Protein AF-A0A5C3NS24-F1 (afdb_monomer_lite)

Secondary structure (DSSP, 8-state):
-HHHHHHHTTPPP------SSPPPSSS-TTHHHHH-TTTSTTS---TT-TT-SS---HHHHHHHHHT-TT-HHHHSSSHHHHHHHHHHHHHHHHHHHHHHTSTTHHHHHHHHHHS-HHHHHHHHHHHHHSPPPP-SHHHHHHHHHHHHHHHHHTTSTTSHHHHHHHHHHHHHHHHHH-PPP----

Organism: NCBI:txid1314778

pLDDT: mean 82.79, std 8.21, range [52.25, 95.38]

Structure (mmCIF, N/CA/C/O backbone):
data_AF-A0A5C3NS24-F1
#
_entry.id   AF-A0A5C3NS24-F1
#
loop_
_atom_site.group_PDB
_atom_site.id
_atom_site.type_symbol
_atom_site.label_atom_id
_atom_site.label_alt_id
_atom_site.label_comp_id
_atom_site.label_asym_id
_atom_site.label_entity_id
_atom_site.label_seq_id
_atom_site.pdbx_PDB_ins_code
_atom_site.Cartn_x
_atom_site.Cartn_y
_atom_site.Cartn_z
_atom_site.occupancy
_atom_site.B_iso_or_equiv
_atom_site.auth_seq_id
_atom_site.auth_comp_id
_atom_site.auth_asym_id
_atom_site.auth_atom_id
_atom_site.pdbx_PDB_model_num
ATOM 1 N N . ALA A 1 1 ? 8.216 29.524 3.851 1.00 61.81 1 ALA A N 1
ATOM 2 C CA . ALA A 1 1 ? 8.658 30.931 3.962 1.00 61.81 1 ALA A CA 1
ATOM 3 C C . ALA A 1 1 ? 9.373 31.408 2.691 1.00 61.81 1 ALA A C 1
AT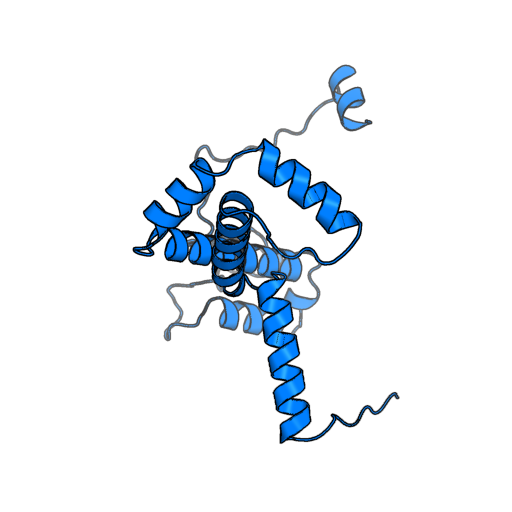OM 5 O O . ALA A 1 1 ? 8.761 32.151 1.939 1.00 61.81 1 ALA A O 1
ATOM 6 N N . ARG A 1 2 ? 10.575 30.905 2.361 1.00 68.31 2 ARG A N 1
ATOM 7 C CA . ARG A 1 2 ? 11.377 31.358 1.196 1.00 68.31 2 ARG A CA 1
ATOM 8 C C . ARG A 1 2 ? 10.699 31.295 -0.180 1.00 68.31 2 ARG A C 1
ATOM 10 O O . ARG A 1 2 ? 10.860 32.211 -0.974 1.00 68.31 2 ARG A O 1
ATOM 17 N N . ALA A 1 3 ? 9.922 30.247 -0.464 1.00 67.31 3 ALA A N 1
ATOM 18 C CA . ALA A 1 3 ? 9.207 30.143 -1.742 1.00 67.31 3 ALA A CA 1
ATOM 19 C C . ALA A 1 3 ? 8.202 31.296 -1.937 1.00 67.31 3 ALA A C 1
ATOM 21 O O . ALA A 1 3 ? 8.075 31.832 -3.030 1.00 67.31 3 ALA A O 1
ATOM 22 N N . VAL A 1 4 ? 7.534 31.720 -0.860 1.00 75.50 4 VAL A N 1
ATOM 23 C CA . VAL A 1 4 ? 6.532 32.796 -0.890 1.00 75.50 4 VAL A CA 1
ATOM 24 C C . VAL A 1 4 ? 7.190 34.166 -1.080 1.00 75.50 4 VAL A C 1
ATOM 26 O O . VAL A 1 4 ? 6.669 34.985 -1.828 1.00 75.50 4 VAL A O 1
ATOM 29 N N . GLU A 1 5 ? 8.347 34.414 -0.459 1.00 79.06 5 GLU A N 1
ATOM 30 C CA . GLU A 1 5 ? 9.136 35.637 -0.696 1.00 79.06 5 GLU A CA 1
ATOM 31 C C . GLU A 1 5 ? 9.630 35.734 -2.143 1.00 79.06 5 GLU A C 1
ATOM 33 O O . GLU A 1 5 ? 9.501 36.789 -2.756 1.00 79.06 5 GLU A O 1
ATOM 38 N N . HIS A 1 6 ? 10.105 34.625 -2.718 1.00 79.56 6 HIS A N 1
ATOM 39 C CA . HIS A 1 6 ? 10.565 34.565 -4.108 1.00 79.56 6 HIS A CA 1
ATOM 40 C C . HIS A 1 6 ? 9.448 34.879 -5.118 1.00 79.56 6 HIS A C 1
ATOM 42 O O . HIS A 1 6 ? 9.674 35.572 -6.108 1.00 79.56 6 HIS A O 1
ATOM 48 N N . PHE A 1 7 ? 8.218 34.420 -4.861 1.00 76.44 7 PHE A N 1
ATOM 49 C CA . PHE A 1 7 ? 7.066 34.792 -5.689 1.00 76.44 7 PHE A CA 1
ATOM 50 C C . PHE A 1 7 ? 6.653 36.259 -5.502 1.00 76.44 7 PHE A C 1
ATOM 52 O O . PHE A 1 7 ? 6.260 36.906 -6.471 1.00 76.44 7 PHE A O 1
ATOM 59 N N . LYS A 1 8 ? 6.785 36.813 -4.289 1.00 81.56 8 LYS A N 1
ATOM 60 C CA . LYS A 1 8 ? 6.514 38.236 -4.021 1.00 81.56 8 LYS A CA 1
ATOM 61 C C . LYS A 1 8 ? 7.530 39.173 -4.678 1.00 81.56 8 LYS A C 1
ATOM 63 O O . LYS A 1 8 ? 7.157 40.271 -5.071 1.00 81.56 8 LYS A O 1
ATOM 68 N N . SER A 1 9 ? 8.780 38.745 -4.846 1.00 86.00 9 SER A N 1
ATOM 69 C CA . SER A 1 9 ? 9.836 39.520 -5.511 1.00 86.00 9 SER A CA 1
ATOM 70 C C . SER A 1 9 ? 9.858 39.367 -7.042 1.00 86.00 9 SER A C 1
ATOM 72 O O . SER A 1 9 ? 10.895 39.617 -7.650 1.00 86.00 9 SER A O 1
ATOM 74 N N . GLN A 1 10 ? 8.763 38.906 -7.669 1.00 76.31 10 GLN A N 1
ATOM 75 C CA . GLN A 1 10 ? 8.689 38.584 -9.108 1.00 76.31 10 GLN A CA 1
ATOM 76 C C . GLN A 1 10 ? 9.785 37.609 -9.587 1.00 76.31 10 GLN A C 1
ATOM 78 O O . GLN A 1 10 ? 10.265 37.680 -10.720 1.00 76.31 10 GLN A O 1
ATOM 83 N N . GLY A 1 11 ? 10.196 36.678 -8.723 1.00 76.12 11 GLY A N 1
ATOM 84 C CA . GLY A 1 11 ? 11.163 35.646 -9.072 1.00 76.12 11 GLY A CA 1
ATOM 85 C C . GLY A 1 11 ? 10.645 34.746 -10.196 1.00 76.12 11 GLY A C 1
ATOM 86 O O . GLY A 1 11 ? 9.468 34.383 -10.242 1.00 76.12 11 GLY A O 1
ATOM 87 N N . LYS A 1 12 ? 11.532 34.370 -11.121 1.00 81.25 12 LYS A N 1
ATOM 88 C CA . LYS A 1 12 ? 11.186 33.511 -12.262 1.00 81.25 12 LYS A CA 1
ATOM 89 C C . LYS A 1 12 ? 10.809 32.114 -11.773 1.00 81.25 12 LYS A C 1
ATOM 91 O O . LYS A 1 12 ? 11.576 31.487 -11.049 1.00 81.25 12 LYS A O 1
ATOM 96 N N . ALA A 1 13 ? 9.660 31.607 -12.201 1.00 79.38 13 ALA A N 1
ATOM 97 C CA . ALA A 1 13 ? 9.247 30.237 -11.926 1.00 79.38 13 ALA A CA 1
ATOM 98 C C . ALA A 1 13 ? 9.450 29.367 -13.167 1.00 79.38 13 ALA A C 1
ATOM 100 O O . ALA A 1 13 ? 9.132 29.782 -14.283 1.00 79.38 13 ALA A O 1
ATOM 101 N N . LEU A 1 14 ? 9.960 28.152 -12.974 1.00 79.38 14 LEU A N 1
ATOM 102 C CA . LEU A 1 14 ? 9.981 27.151 -14.032 1.00 79.38 14 LEU A CA 1
ATOM 103 C C . LEU A 1 14 ? 8.593 26.512 -14.118 1.00 79.38 14 LEU A C 1
ATOM 105 O O . LEU A 1 14 ? 8.191 25.762 -13.228 1.00 79.38 14 LEU A O 1
ATOM 109 N N . GLY A 1 15 ? 7.860 26.819 -15.185 1.00 69.62 15 GLY A N 1
ATOM 110 C CA . GLY A 1 15 ? 6.629 26.113 -15.512 1.00 69.62 15 GLY A CA 1
ATOM 1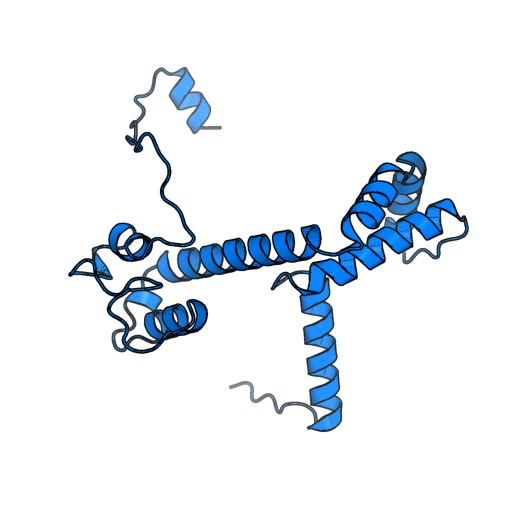11 C C . GLY A 1 15 ? 6.963 24.724 -16.043 1.00 69.62 15 GLY A C 1
ATOM 112 O O . GLY A 1 15 ? 7.485 24.595 -17.147 1.00 69.62 15 GLY A O 1
ATOM 113 N N . ILE A 1 16 ? 6.671 23.684 -15.267 1.00 72.81 16 ILE A N 1
ATOM 114 C CA . ILE A 1 16 ? 6.724 22.309 -15.764 1.00 72.81 16 ILE A CA 1
ATOM 115 C C . ILE A 1 16 ? 5.412 22.064 -16.509 1.00 72.81 16 ILE A C 1
ATOM 117 O O . ILE A 1 16 ? 4.351 21.986 -15.889 1.00 72.81 16 ILE A O 1
ATOM 121 N N . GLY A 1 17 ? 5.474 21.999 -17.840 1.00 67.31 17 GLY A N 1
ATOM 122 C CA . GLY A 1 17 ? 4.311 21.704 -18.673 1.00 67.31 17 GLY A CA 1
ATOM 123 C C . GLY A 1 17 ? 3.760 20.316 -18.352 1.00 67.31 17 GLY A C 1
ATOM 124 O O . GLY A 1 17 ? 4.481 19.326 -18.444 1.00 67.31 17 GLY A O 1
ATOM 125 N N . GLN A 1 18 ? 2.489 20.247 -17.967 1.00 75.12 18 GLN A N 1
ATOM 126 C CA . GLN A 1 18 ? 1.768 18.993 -17.763 1.00 75.12 18 GLN A CA 1
ATOM 127 C C . GLN A 1 18 ? 0.795 18.779 -18.923 1.00 75.12 18 GLN A C 1
ATOM 129 O O . GLN A 1 18 ? 0.241 19.738 -19.467 1.00 75.12 18 GLN A O 1
ATOM 134 N N . ALA A 1 19 ? 0.585 17.522 -19.314 1.00 79.06 19 ALA A N 1
ATOM 135 C CA . ALA A 1 19 ? -0.467 17.190 -20.265 1.00 79.06 19 ALA A CA 1
ATOM 136 C C . ALA A 1 19 ? -1.839 17.587 -19.691 1.00 79.06 19 ALA A C 1
ATOM 138 O O . ALA A 1 19 ? -2.054 17.556 -18.480 1.00 79.06 19 ALA A O 1
ATOM 139 N N . LYS A 1 20 ? -2.790 17.940 -20.566 1.00 84.69 20 LYS A N 1
ATOM 140 C CA . LYS A 1 20 ? -4.146 18.358 -20.159 1.00 84.69 20 LYS A CA 1
ATOM 141 C C . LYS A 1 20 ? -4.893 17.268 -19.377 1.00 84.69 20 LYS A C 1
ATOM 143 O O . LYS A 1 20 ? -5.798 17.583 -18.609 1.00 84.69 20 LYS A O 1
ATOM 148 N N . GLN A 1 21 ? -4.539 16.003 -19.597 1.00 85.06 21 GLN A N 1
ATOM 149 C CA . GLN A 1 21 ? -5.126 14.850 -18.926 1.00 85.06 21 GLN A CA 1
ATOM 150 C C . GLN A 1 21 ? -4.062 14.153 -18.069 1.00 85.06 21 GLN A C 1
ATOM 152 O O . GLN A 1 21 ? -2.969 13.890 -18.576 1.00 85.06 21 GLN A O 1
ATOM 157 N N . PRO A 1 22 ? -4.353 13.862 -16.789 1.00 82.38 22 PRO A N 1
ATOM 158 C CA . PRO A 1 22 ? -3.455 13.087 -15.948 1.00 82.38 22 PRO A CA 1
ATOM 159 C C . PRO A 1 22 ? -3.433 11.620 -16.390 1.00 82.38 22 PRO A C 1
ATOM 161 O O . PRO A 1 22 ? -4.458 11.050 -16.762 1.00 82.38 22 PRO A O 1
ATOM 164 N N . GLU A 1 23 ? -2.260 11.001 -16.304 1.00 84.31 23 GLU A N 1
ATOM 165 C CA . GLU A 1 23 ? -2.081 9.576 -16.578 1.00 84.31 23 GLU A CA 1
ATOM 166 C C . GLU A 1 23 ? -2.624 8.712 -15.432 1.00 84.31 23 GLU A C 1
ATOM 168 O O . GLU A 1 23 ? -2.479 9.042 -14.251 1.00 84.31 23 GLU A O 1
ATOM 173 N N . SER A 1 24 ? -3.231 7.573 -15.774 1.00 85.75 24 SER A N 1
ATOM 174 C CA . SER A 1 24 ? -3.730 6.626 -14.771 1.00 85.75 24 SER A CA 1
ATOM 175 C C . SER A 1 24 ? -2.580 5.878 -14.101 1.00 85.75 24 SER A C 1
ATOM 177 O O . SER A 1 24 ? -1.680 5.367 -14.764 1.00 85.75 24 SER A O 1
ATOM 179 N N . ILE A 1 25 ? -2.654 5.728 -12.779 1.00 86.38 25 ILE A N 1
ATOM 180 C CA . ILE A 1 25 ? -1.712 4.900 -12.012 1.00 86.38 25 ILE A CA 1
ATOM 181 C C . ILE A 1 25 ? -2.090 3.402 -12.028 1.00 86.38 25 ILE A C 1
ATOM 183 O O . ILE A 1 25 ? -1.276 2.536 -11.712 1.00 86.38 25 ILE A O 1
ATOM 187 N N . TYR A 1 26 ? -3.325 3.056 -12.408 1.00 82.12 26 TYR A N 1
ATOM 188 C CA . TYR A 1 26 ? -3.852 1.694 -12.246 1.00 82.12 26 TYR A CA 1
ATOM 189 C C . TYR A 1 26 ? -3.540 0.761 -13.419 1.00 82.12 26 TYR A C 1
ATOM 191 O O . TYR A 1 26 ? -3.130 -0.383 -13.192 1.00 82.12 26 TYR A O 1
ATOM 199 N N . ASP A 1 27 ? -3.699 1.261 -14.643 1.00 82.56 27 ASP A N 1
ATOM 200 C CA . ASP A 1 27 ? -3.680 0.489 -15.893 1.00 82.56 27 ASP A CA 1
ATOM 201 C C . ASP A 1 27 ? -2.686 1.074 -16.907 1.00 82.56 27 ASP A C 1
ATOM 203 O O . ASP A 1 27 ? -2.951 1.115 -18.105 1.00 82.56 27 ASP A O 1
ATOM 207 N N . ASN A 1 28 ? -1.529 1.543 -16.432 1.00 87.62 28 ASN A N 1
ATOM 208 C CA . ASN A 1 28 ? -0.505 2.135 -17.290 1.00 87.62 28 ASN A CA 1
ATOM 209 C C . ASN A 1 28 ? 0.816 1.342 -17.235 1.00 87.62 28 ASN A C 1
ATOM 211 O O . ASN A 1 28 ? 1.635 1.555 -16.333 1.00 87.62 28 ASN A O 1
ATOM 215 N N . PRO A 1 29 ? 1.074 0.453 -18.217 1.00 88.25 29 PRO A N 1
ATOM 216 C CA . PRO A 1 29 ? 2.324 -0.303 -18.291 1.00 88.25 29 PRO A CA 1
ATOM 217 C C . PRO A 1 29 ? 3.573 0.553 -18.525 1.00 88.25 29 PRO A C 1
ATOM 219 O O . PRO A 1 29 ? 4.689 0.111 -18.240 1.00 88.25 29 PRO A O 1
ATOM 222 N N . GLN A 1 30 ? 3.389 1.765 -19.051 1.00 89.56 30 GLN A N 1
ATOM 223 C CA . GLN A 1 30 ? 4.454 2.712 -19.367 1.00 89.56 30 GLN A CA 1
ATOM 224 C C . GLN A 1 30 ? 4.803 3.635 -18.200 1.00 89.56 30 GLN A C 1
ATOM 226 O O . GLN A 1 30 ? 5.851 4.271 -18.242 1.00 89.56 30 GLN A O 1
ATOM 231 N N . LEU A 1 31 ? 4.014 3.637 -17.121 1.00 90.56 31 LEU A N 1
ATOM 232 C CA . LEU A 1 31 ? 4.222 4.516 -15.971 1.00 90.56 31 LEU A CA 1
ATOM 233 C C . LEU A 1 31 ? 5.648 4.420 -15.403 1.00 90.56 31 LEU A C 1
ATOM 235 O O . LEU A 1 31 ? 6.348 5.418 -15.287 1.00 90.56 31 LEU A O 1
ATOM 239 N N . TYR A 1 32 ? 6.120 3.209 -15.094 1.00 91.88 32 TYR A N 1
ATOM 240 C CA . TYR A 1 32 ? 7.462 3.013 -14.525 1.00 91.88 32 TYR A CA 1
ATOM 241 C C . TYR A 1 32 ? 8.588 3.268 -15.534 1.00 91.88 32 TYR A C 1
ATOM 243 O O . TYR A 1 32 ? 9.541 3.960 -15.174 1.00 91.88 32 TYR A O 1
ATOM 251 N N . PRO A 1 33 ? 8.505 2.757 -16.779 1.00 92.62 33 PRO A N 1
ATOM 252 C CA . PRO A 1 33 ? 9.473 3.099 -17.812 1.00 92.62 33 PRO A CA 1
ATOM 253 C C . PRO A 1 33 ? 9.601 4.601 -18.085 1.00 92.62 33 PRO A C 1
ATOM 255 O O . PRO A 1 33 ? 10.712 5.075 -18.293 1.00 92.62 33 PRO A O 1
ATOM 258 N N . GLN A 1 34 ? 8.498 5.354 -18.038 1.00 90.06 34 GLN A N 1
ATOM 259 C CA . GLN A 1 34 ? 8.508 6.808 -18.221 1.00 90.06 34 GLN A CA 1
ATOM 260 C C . GLN A 1 34 ? 9.068 7.553 -17.003 1.00 90.06 34 GLN A C 1
ATOM 262 O O . GLN A 1 34 ? 9.785 8.534 -17.174 1.00 90.06 34 GLN A O 1
ATOM 267 N N . MET A 1 35 ? 8.774 7.090 -15.783 1.00 90.81 35 MET A N 1
ATOM 268 C CA . MET A 1 35 ? 9.300 7.694 -14.552 1.00 90.81 35 MET A CA 1
ATOM 269 C C . MET A 1 35 ? 10.798 7.435 -14.351 1.00 90.81 35 MET A C 1
ATOM 271 O O . MET A 1 35 ? 11.495 8.293 -13.819 1.00 90.81 35 MET A O 1
ATOM 275 N N . PHE A 1 36 ? 11.292 6.269 -14.781 1.00 93.31 36 PHE A N 1
ATOM 276 C CA . PHE A 1 36 ? 12.685 5.852 -14.606 1.00 93.31 36 PHE A CA 1
ATOM 277 C C . PHE A 1 36 ? 13.314 5.337 -15.915 1.00 93.31 36 PHE A C 1
ATOM 279 O O . PHE A 1 36 ? 13.692 4.161 -15.986 1.00 93.31 36 PHE A O 1
ATOM 286 N N . PRO A 1 37 ? 13.481 6.174 -16.959 1.00 92.75 37 PRO A N 1
ATOM 287 C CA . PRO A 1 37 ? 13.987 5.716 -18.257 1.00 92.75 37 PRO A CA 1
ATOM 288 C C . PRO A 1 37 ? 15.351 5.013 -18.177 1.00 92.75 37 PRO A C 1
ATOM 290 O O . PRO A 1 37 ? 15.608 4.059 -18.907 1.00 92.75 37 PRO A O 1
ATOM 293 N N . TRP A 1 38 ? 16.210 5.418 -17.235 1.00 92.31 38 TRP A N 1
ATOM 294 C CA . TRP A 1 38 ? 17.521 4.798 -17.003 1.00 92.31 38 TRP A CA 1
ATOM 295 C C . TRP A 1 38 ? 17.439 3.391 -16.393 1.00 92.31 38 TRP A C 1
ATOM 297 O O . TRP A 1 38 ? 18.316 2.563 -16.635 1.00 92.31 38 TRP A O 1
ATOM 307 N N . LEU A 1 39 ? 16.385 3.083 -15.630 1.00 93.31 39 LEU A N 1
ATOM 308 C CA . LEU A 1 39 ? 16.149 1.735 -15.102 1.00 93.31 39 LEU A CA 1
ATOM 309 C C . LEU A 1 39 ? 15.491 0.813 -16.139 1.00 93.31 39 LEU A C 1
ATOM 311 O O . LEU A 1 39 ? 15.607 -0.417 -16.043 1.00 93.31 39 LEU A O 1
ATOM 315 N N . PHE A 1 40 ? 14.842 1.399 -17.149 1.00 92.50 40 PHE A N 1
ATOM 316 C CA . PHE A 1 40 ? 14.150 0.709 -18.235 1.00 92.50 40 PHE A CA 1
ATOM 317 C C . PHE A 1 40 ? 14.642 1.193 -19.615 1.00 92.50 40 PHE A C 1
ATOM 319 O O . PHE A 1 40 ? 13.869 1.813 -20.345 1.00 92.50 40 PHE A O 1
ATOM 326 N N . PRO A 1 41 ? 15.882 0.858 -20.031 1.00 88.06 41 PRO A N 1
ATOM 327 C CA . PRO A 1 41 ? 16.520 1.435 -21.226 1.00 88.06 41 PRO A CA 1
ATOM 328 C C . PRO A 1 41 ? 15.744 1.269 -22.541 1.00 88.06 41 PRO A C 1
ATOM 330 O O . PRO A 1 41 ? 15.936 2.037 -23.475 1.00 88.06 41 PRO A O 1
ATOM 333 N N . TYR A 1 42 ? 14.861 0.270 -22.622 1.00 87.19 42 TYR A N 1
ATOM 334 C CA . TYR A 1 42 ? 14.041 -0.002 -23.805 1.00 87.19 42 TYR A CA 1
ATOM 335 C C . TYR A 1 42 ? 12.586 0.472 -23.683 1.00 87.19 42 TYR A C 1
ATOM 337 O O . TYR A 1 42 ? 11.780 0.162 -24.553 1.00 87.19 42 TYR A O 1
ATOM 345 N N . GLY A 1 43 ? 12.200 1.145 -22.594 1.00 86.06 43 GLY A N 1
ATOM 346 C CA . GLY A 1 43 ? 10.799 1.525 -22.364 1.00 86.06 43 GLY A CA 1
ATOM 347 C C . GLY A 1 43 ? 9.870 0.338 -22.047 1.00 86.06 43 GLY A C 1
ATOM 348 O O . GLY A 1 43 ? 8.648 0.446 -22.122 1.00 86.06 43 GLY A O 1
ATOM 349 N N . TYR A 1 44 ? 10.431 -0.828 -21.712 1.00 85.31 44 TYR A N 1
ATOM 350 C CA . TYR A 1 44 ? 9.683 -2.057 -21.431 1.00 85.31 44 TYR A CA 1
ATOM 351 C C . TYR A 1 44 ? 9.996 -2.602 -20.043 1.00 85.31 44 TYR A C 1
ATOM 353 O O . TYR A 1 44 ? 11.022 -2.290 -19.448 1.00 85.31 44 TYR A O 1
ATOM 361 N N . GLY A 1 45 ? 9.130 -3.489 -19.547 1.00 84.62 45 GLY A N 1
ATOM 362 C CA . GLY A 1 45 ? 9.346 -4.175 -18.271 1.00 84.62 45 GLY A CA 1
ATOM 363 C C . GLY A 1 45 ? 8.732 -3.476 -17.059 1.00 84.62 45 GLY A C 1
ATOM 364 O O . GLY A 1 45 ? 8.995 -3.913 -15.937 1.00 84.62 45 GLY A O 1
ATOM 365 N N . GLY A 1 46 ? 7.893 -2.458 -17.272 1.00 86.38 46 GLY A N 1
ATOM 366 C CA . GLY A 1 46 ? 7.044 -1.865 -16.240 1.00 86.38 46 GLY A CA 1
ATOM 367 C C . GLY A 1 46 ? 6.031 -2.845 -15.634 1.00 86.38 46 GLY A C 1
ATOM 368 O O . GLY A 1 46 ? 5.997 -4.040 -15.959 1.00 86.38 46 GLY A O 1
ATOM 369 N N . LEU A 1 47 ? 5.205 -2.339 -14.719 1.00 87.56 47 LEU A N 1
ATOM 370 C CA . LEU A 1 47 ? 4.117 -3.120 -14.125 1.00 87.56 47 LEU A CA 1
ATOM 371 C C . LEU A 1 47 ? 3.070 -3.474 -15.185 1.00 87.56 47 LEU A C 1
ATOM 373 O O . LEU A 1 47 ? 2.883 -2.724 -16.133 1.00 87.56 47 LEU A O 1
ATOM 377 N N . ARG A 1 48 ? 2.398 -4.624 -15.037 1.00 78.88 48 ARG A N 1
ATOM 378 C CA . ARG A 1 48 ? 1.327 -5.078 -15.951 1.00 78.88 48 ARG A CA 1
ATOM 379 C C . ARG A 1 48 ? 1.696 -5.008 -17.440 1.00 78.88 48 ARG A C 1
ATOM 381 O O . ARG A 1 48 ? 0.871 -4.691 -18.290 1.00 78.88 48 ARG A O 1
ATOM 388 N N . ASN A 1 49 ? 2.949 -5.323 -17.762 1.00 79.94 49 ASN A N 1
ATOM 389 C CA . ASN A 1 49 ? 3.411 -5.403 -19.141 1.00 79.94 49 ASN A CA 1
ATOM 390 C C . ASN A 1 49 ? 2.607 -6.474 -19.907 1.00 79.94 49 ASN A C 1
ATOM 392 O O . ASN A 1 49 ? 2.609 -7.645 -19.531 1.00 79.94 49 ASN A O 1
ATOM 396 N N . SER A 1 50 ? 1.952 -6.073 -20.999 1.00 77.06 50 SER A N 1
ATOM 397 C CA . SER A 1 50 ? 1.114 -6.941 -21.840 1.00 77.06 50 SER A CA 1
ATOM 398 C C . SER A 1 50 ? 1.883 -8.083 -22.507 1.00 77.06 50 SER A C 1
ATOM 400 O O . SER A 1 50 ? 1.286 -9.066 -22.928 1.00 77.06 50 SER A O 1
ATOM 402 N N . ARG A 1 51 ? 3.216 -7.984 -22.577 1.00 79.00 51 ARG A N 1
ATOM 403 C CA . ARG A 1 51 ? 4.093 -9.031 -23.122 1.00 79.00 51 ARG A CA 1
ATOM 404 C C . ARG A 1 51 ? 4.406 -10.150 -22.121 1.00 79.00 51 ARG A C 1
ATOM 406 O O . ARG A 1 51 ? 5.122 -11.086 -22.471 1.00 79.00 51 ARG A O 1
ATOM 413 N N . ILE A 1 52 ? 3.941 -10.058 -20.871 1.00 78.19 52 ILE A N 1
ATOM 414 C CA . ILE A 1 52 ? 4.164 -11.110 -19.873 1.00 78.19 52 ILE A CA 1
ATOM 415 C C . ILE A 1 52 ? 3.231 -12.289 -20.186 1.00 78.19 52 ILE A C 1
ATOM 417 O O . ILE A 1 52 ? 2.014 -12.160 -20.124 1.00 78.19 52 ILE A O 1
ATOM 421 N N . GLN A 1 53 ? 3.813 -13.455 -20.480 1.00 77.56 53 GLN A N 1
ATOM 422 C CA . GLN A 1 53 ? 3.070 -14.664 -20.870 1.00 77.56 53 GLN A CA 1
ATOM 423 C C . GLN A 1 53 ? 2.176 -15.233 -19.757 1.00 77.56 53 GLN A C 1
ATOM 425 O O . GLN A 1 53 ? 1.161 -15.861 -20.040 1.00 77.56 53 GLN A O 1
ATOM 430 N N . LYS A 1 54 ? 2.561 -15.045 -18.489 1.00 82.62 54 LYS A N 1
ATOM 431 C CA . LYS A 1 54 ? 1.791 -15.485 -17.319 1.00 82.62 54 LYS A CA 1
ATOM 432 C C . LYS A 1 54 ? 1.414 -14.274 -16.475 1.00 82.62 54 LYS A C 1
ATOM 434 O O . LYS A 1 54 ? 2.300 -13.473 -16.193 1.00 82.62 54 LYS A O 1
ATOM 439 N N . PRO A 1 55 ? 0.161 -14.130 -16.022 1.00 80.00 55 PRO A N 1
ATOM 440 C CA . PRO A 1 55 ? -0.204 -13.016 -15.160 1.00 80.00 55 PRO A CA 1
ATOM 441 C C . PRO A 1 55 ? 0.634 -13.067 -13.876 1.00 80.00 55 PRO A C 1
ATOM 443 O O . PRO A 1 55 ? 0.613 -14.048 -13.136 1.00 80.00 55 PRO A O 1
ATOM 446 N N . VAL A 1 56 ? 1.408 -12.011 -13.637 1.00 85.75 56 VAL A N 1
ATOM 447 C CA . VAL A 1 56 ? 2.189 -11.816 -12.410 1.00 85.75 56 VAL A CA 1
ATOM 448 C C . VAL A 1 56 ? 1.550 -10.662 -11.650 1.00 85.75 56 VAL A C 1
ATOM 450 O O . VAL A 1 56 ? 1.267 -9.621 -12.245 1.00 85.75 56 VAL A O 1
ATOM 453 N N . SER A 1 57 ? 1.325 -10.833 -10.344 1.00 88.56 57 SER A N 1
ATOM 454 C CA . SER A 1 57 ? 0.811 -9.748 -9.505 1.00 88.56 57 SER A CA 1
ATOM 455 C C . SER A 1 57 ? 1.778 -8.562 -9.499 1.00 88.56 57 SER A C 1
ATOM 457 O O . SER A 1 57 ? 2.997 -8.730 -9.594 1.00 88.56 57 SER A O 1
ATOM 459 N N . GLU A 1 58 ? 1.251 -7.344 -9.372 1.00 89.00 58 GLU A N 1
ATOM 460 C CA . GLU A 1 58 ? 2.097 -6.146 -9.319 1.00 89.00 58 GLU A CA 1
ATOM 461 C C . GLU A 1 58 ? 3.084 -6.197 -8.154 1.00 89.00 58 GLU A C 1
ATOM 463 O O . GLU A 1 58 ? 4.254 -5.869 -8.336 1.00 89.00 58 GLU A O 1
ATOM 468 N N . GLU A 1 59 ? 2.645 -6.688 -6.994 1.00 89.88 59 GLU A N 1
ATOM 469 C CA . GLU A 1 59 ? 3.495 -6.912 -5.826 1.00 89.88 59 GLU A CA 1
ATOM 470 C C . GLU A 1 59 ? 4.670 -7.835 -6.161 1.00 89.88 59 GLU A C 1
ATOM 472 O O . GLU A 1 59 ? 5.830 -7.485 -5.927 1.00 89.88 59 GLU A O 1
ATOM 477 N N . ARG A 1 60 ? 4.400 -8.984 -6.794 1.00 90.50 60 ARG A N 1
ATOM 478 C CA . ARG A 1 60 ? 5.457 -9.920 -7.181 1.00 90.50 60 ARG A CA 1
ATOM 479 C C . ARG A 1 60 ? 6.395 -9.308 -8.215 1.00 90.50 60 ARG A C 1
ATOM 481 O O . ARG A 1 60 ? 7.605 -9.515 -8.138 1.00 90.50 60 ARG A O 1
ATOM 488 N N . ARG A 1 61 ? 5.870 -8.524 -9.160 1.00 91.06 61 ARG A N 1
ATOM 489 C CA . ARG A 1 61 ? 6.688 -7.828 -10.158 1.00 91.06 61 ARG A CA 1
ATOM 490 C C . ARG A 1 61 ? 7.590 -6.771 -9.514 1.00 91.06 61 ARG A C 1
ATOM 492 O O . ARG A 1 61 ? 8.765 -6.708 -9.863 1.00 91.06 61 ARG A O 1
ATOM 499 N N . LYS A 1 62 ? 7.080 -5.984 -8.561 1.00 92.00 62 LYS A N 1
ATOM 500 C CA . LYS A 1 62 ? 7.870 -5.013 -7.781 1.00 92.00 62 LYS A CA 1
ATOM 501 C C . LYS A 1 62 ? 8.972 -5.712 -6.985 1.00 92.00 62 LYS A C 1
ATOM 503 O O . LYS A 1 62 ? 10.116 -5.276 -7.047 1.00 92.00 62 LYS A O 1
ATOM 508 N N . GLN A 1 63 ? 8.667 -6.836 -6.330 1.00 92.44 63 GLN A N 1
ATOM 509 C CA . GLN A 1 63 ? 9.673 -7.661 -5.649 1.00 92.44 63 GLN A CA 1
ATOM 510 C C . GLN A 1 63 ? 10.767 -8.140 -6.611 1.00 92.44 63 GLN A C 1
ATOM 512 O O . GLN A 1 63 ? 11.945 -8.027 -6.299 1.00 92.44 63 GLN A O 1
ATOM 517 N N . GLN A 1 64 ? 10.402 -8.638 -7.797 1.00 92.12 64 GLN A N 1
ATOM 518 C CA . GLN A 1 64 ? 11.374 -9.068 -8.810 1.00 92.12 64 GLN A CA 1
ATOM 519 C C . GLN A 1 64 ? 12.259 -7.922 -9.312 1.00 92.12 64 GLN A C 1
ATOM 521 O O . GLN A 1 64 ? 13.431 -8.148 -9.591 1.00 92.12 64 GLN A O 1
ATOM 526 N N . LEU A 1 65 ? 11.705 -6.713 -9.455 1.00 92.88 65 LEU A N 1
ATOM 527 C CA . LEU A 1 65 ? 12.475 -5.526 -9.829 1.00 92.88 65 LEU A CA 1
ATOM 528 C C . LEU A 1 65 ? 13.458 -5.144 -8.718 1.00 92.88 65 LEU A C 1
ATOM 530 O O . LEU A 1 65 ? 14.630 -4.937 -8.999 1.00 92.88 65 LEU A O 1
ATOM 534 N N . LEU A 1 66 ? 13.018 -5.126 -7.458 1.00 94.12 66 LEU A N 1
ATOM 535 C CA . LEU A 1 66 ? 13.894 -4.849 -6.313 1.00 94.12 66 LEU A CA 1
ATOM 536 C C . LEU A 1 66 ? 14.992 -5.911 -6.140 1.00 94.12 66 LEU A C 1
ATOM 538 O O . LEU A 1 66 ? 16.120 -5.571 -5.806 1.00 94.12 66 LEU A O 1
ATOM 542 N N . MET A 1 67 ?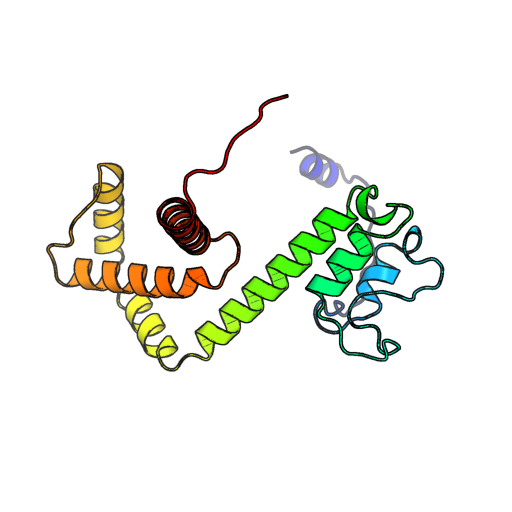 14.683 -7.179 -6.417 1.00 94.25 67 MET A N 1
ATOM 543 C CA . MET A 1 67 ? 15.620 -8.309 -6.345 1.00 94.25 67 MET A CA 1
ATOM 544 C C . MET A 1 67 ? 16.349 -8.574 -7.670 1.00 94.25 67 MET A C 1
ATOM 546 O O . MET A 1 67 ? 16.867 -9.670 -7.889 1.00 94.25 67 MET A O 1
ATOM 550 N N . TYR A 1 68 ? 16.357 -7.605 -8.587 1.00 93.44 68 TYR A N 1
ATOM 551 C CA . TYR A 1 68 ? 17.035 -7.755 -9.867 1.00 93.44 68 TYR A CA 1
ATOM 552 C C . TYR A 1 68 ? 18.553 -7.896 -9.668 1.00 93.44 68 TYR A C 1
ATOM 554 O O . TYR A 1 68 ? 19.123 -7.307 -8.751 1.00 93.44 68 TYR A O 1
ATOM 562 N N . HIS A 1 69 ? 19.207 -8.682 -10.529 1.00 92.31 69 HIS A N 1
ATOM 563 C CA . HIS A 1 69 ? 20.572 -9.179 -10.300 1.00 92.31 69 HIS A CA 1
ATOM 564 C C . HIS A 1 69 ? 21.627 -8.087 -10.028 1.00 92.31 69 HIS A C 1
ATOM 566 O O . HIS A 1 69 ? 22.470 -8.258 -9.152 1.00 92.31 69 HIS A O 1
ATOM 572 N N . ASP A 1 70 ? 21.564 -6.963 -10.746 1.00 93.06 70 ASP A N 1
ATOM 573 C CA . ASP A 1 70 ? 22.503 -5.836 -10.638 1.00 93.06 70 ASP A CA 1
ATOM 574 C C . ASP A 1 70 ? 22.126 -4.838 -9.522 1.00 93.06 70 ASP A C 1
ATOM 576 O O . ASP A 1 70 ? 22.800 -3.826 -9.338 1.00 93.06 70 ASP A O 1
ATOM 580 N N . LYS A 1 71 ? 21.039 -5.106 -8.779 1.00 92.62 71 LYS A N 1
ATOM 581 C CA . LYS A 1 71 ? 20.476 -4.270 -7.704 1.00 92.62 71 LYS A CA 1
ATOM 582 C C . LYS A 1 71 ? 20.166 -2.825 -8.105 1.00 92.62 71 LYS A C 1
ATOM 584 O O . LYS A 1 71 ? 19.874 -2.008 -7.233 1.00 92.62 71 LYS A O 1
ATOM 589 N N . ARG A 1 72 ? 20.145 -2.480 -9.396 1.00 94.19 72 ARG A N 1
ATOM 590 C CA . ARG A 1 72 ? 19.974 -1.086 -9.842 1.00 94.19 72 ARG A CA 1
ATOM 591 C C . ARG A 1 72 ? 18.676 -0.450 -9.352 1.00 94.19 72 ARG A C 1
ATOM 593 O O . ARG A 1 72 ? 18.659 0.714 -8.990 1.00 94.19 72 ARG A O 1
ATOM 600 N N . PHE A 1 73 ? 17.598 -1.230 -9.295 1.00 94.38 73 PHE A N 1
ATOM 601 C CA . PHE A 1 73 ? 16.296 -0.777 -8.804 1.00 94.38 73 PHE A CA 1
ATOM 602 C C . PHE A 1 73 ? 16.272 -0.605 -7.282 1.00 94.38 73 PHE A C 1
ATOM 604 O O . PHE A 1 73 ? 15.516 0.209 -6.769 1.00 94.38 73 PHE A O 1
ATOM 611 N N . GLN A 1 74 ? 17.073 -1.390 -6.561 1.00 94.12 74 GLN A N 1
ATOM 612 C CA . GLN A 1 74 ? 17.194 -1.299 -5.109 1.00 94.12 74 GLN A CA 1
ATOM 613 C C . GLN A 1 74 ? 18.043 -0.093 -4.696 1.00 94.12 74 GLN A C 1
ATOM 615 O O . GLN A 1 74 ? 17.743 0.548 -3.694 1.00 94.12 74 GLN A O 1
ATOM 620 N N . LEU A 1 75 ? 19.110 0.180 -5.450 1.00 94.38 75 LEU A N 1
ATOM 621 C CA . LEU A 1 75 ? 20.051 1.267 -5.183 1.00 94.38 75 LEU A CA 1
ATOM 622 C C . LEU A 1 75 ? 19.569 2.621 -5.705 1.00 94.38 75 LEU A C 1
ATOM 624 O O . LEU A 1 75 ? 20.096 3.651 -5.288 1.00 94.38 75 LEU A O 1
ATOM 628 N N . GLU A 1 76 ? 18.589 2.640 -6.610 1.00 95.38 76 GLU A N 1
ATOM 629 C CA . GLU A 1 76 ? 17.997 3.893 -7.057 1.00 95.38 76 GLU A CA 1
ATOM 630 C C . GLU A 1 76 ? 17.238 4.547 -5.877 1.00 95.38 76 GLU A C 1
ATOM 632 O O . GLU A 1 76 ? 16.400 3.890 -5.253 1.00 95.38 76 GLU A O 1
ATOM 637 N N . PRO A 1 77 ? 17.534 5.814 -5.522 1.00 91.94 77 PRO A N 1
ATOM 638 C CA . PRO A 1 77 ? 17.033 6.413 -4.280 1.00 91.94 77 PRO A CA 1
ATOM 639 C C . PRO A 1 77 ? 15.506 6.559 -4.172 1.00 91.94 77 PRO A C 1
ATOM 641 O O . PRO A 1 77 ? 14.964 6.594 -3.067 1.00 91.94 77 PRO A O 1
ATOM 644 N N . LEU A 1 78 ? 14.802 6.692 -5.294 1.00 94.44 78 LEU A N 1
ATOM 645 C CA . LEU A 1 78 ? 13.379 7.023 -5.364 1.00 94.44 78 LEU A CA 1
ATOM 646 C C . LEU A 1 78 ? 12.499 5.819 -5.714 1.00 94.44 78 LEU A C 1
ATOM 648 O O . LEU A 1 78 ? 11.316 5.810 -5.383 1.00 94.44 78 LEU A O 1
ATOM 652 N N . PHE A 1 79 ? 13.036 4.790 -6.354 1.00 94.38 79 PHE A N 1
ATOM 653 C CA . PHE A 1 79 ? 12.298 3.679 -6.922 1.00 94.38 79 PHE A CA 1
ATOM 654 C C . PHE A 1 79 ? 11.633 2.844 -5.829 1.00 94.38 79 PHE A C 1
ATOM 656 O O . PHE A 1 79 ? 10.424 2.623 -5.944 1.00 94.38 79 PHE A O 1
ATOM 663 N N . PRO A 1 80 ? 12.318 2.432 -4.739 1.00 94.19 80 PRO A N 1
ATOM 664 C CA . PRO A 1 80 ? 11.663 1.726 -3.642 1.00 94.19 80 PRO A CA 1
ATOM 665 C C . PRO A 1 80 ? 10.548 2.559 -3.001 1.00 94.19 80 PRO A C 1
ATOM 667 O O . PRO A 1 80 ? 9.469 2.032 -2.729 1.00 94.19 80 PRO A O 1
ATOM 670 N N . LEU A 1 81 ? 10.775 3.866 -2.821 1.00 93.12 81 LEU A N 1
ATOM 671 C CA . LEU A 1 81 ? 9.798 4.786 -2.238 1.00 93.12 81 LEU A CA 1
ATOM 672 C C . LEU A 1 81 ? 8.557 4.924 -3.130 1.00 93.12 81 LEU A C 1
ATOM 674 O O . LEU A 1 81 ? 7.434 4.756 -2.660 1.00 93.12 81 LEU A O 1
ATOM 678 N N . VAL A 1 82 ? 8.746 5.178 -4.426 1.00 93.25 82 VAL A N 1
ATOM 679 C CA . VAL A 1 82 ? 7.660 5.280 -5.409 1.00 93.25 82 VAL A CA 1
ATOM 680 C C . VAL A 1 82 ? 6.917 3.952 -5.532 1.00 93.25 82 VAL A C 1
ATOM 682 O O . VAL A 1 82 ? 5.687 3.937 -5.538 1.00 93.25 82 VAL A O 1
ATOM 685 N N . ALA A 1 83 ? 7.631 2.826 -5.598 1.00 92.62 83 ALA A N 1
ATOM 686 C CA . ALA A 1 83 ? 7.027 1.502 -5.687 1.00 92.62 83 ALA A CA 1
ATOM 687 C C . ALA A 1 83 ? 6.150 1.174 -4.472 1.00 92.62 83 ALA A C 1
ATOM 689 O O . ALA A 1 83 ? 5.041 0.656 -4.654 1.00 92.62 83 ALA A O 1
ATOM 690 N N . LEU A 1 84 ? 6.622 1.517 -3.269 1.00 91.06 84 LEU A N 1
ATOM 691 C CA . LEU A 1 84 ? 5.894 1.347 -2.016 1.00 91.06 84 LEU A CA 1
ATOM 692 C C . LEU A 1 84 ? 4.680 2.275 -1.935 1.00 91.06 84 LEU A C 1
ATOM 694 O O . LEU A 1 84 ? 3.577 1.801 -1.681 1.00 91.06 84 LEU A O 1
ATOM 698 N N . ASN A 1 85 ? 4.856 3.570 -2.198 1.00 90.81 85 ASN A N 1
ATOM 699 C CA . ASN A 1 85 ? 3.764 4.544 -2.158 1.00 90.81 85 ASN A CA 1
ATOM 700 C C . ASN A 1 85 ? 2.663 4.171 -3.149 1.00 90.81 85 ASN A C 1
ATOM 702 O O . ASN A 1 85 ? 1.483 4.172 -2.809 1.00 90.81 85 ASN A O 1
ATOM 706 N N . HIS A 1 86 ? 3.046 3.783 -4.365 1.00 91.00 86 HIS A N 1
ATOM 707 C CA . HIS A 1 86 ? 2.093 3.342 -5.369 1.00 91.00 86 HIS A CA 1
ATOM 708 C C . HIS A 1 86 ? 1.332 2.084 -4.916 1.00 91.00 86 HIS A C 1
ATOM 710 O O . HIS A 1 86 ? 0.118 2.008 -5.084 1.00 91.00 86 HIS A O 1
ATOM 716 N N . GLU A 1 87 ? 2.010 1.117 -4.288 1.00 89.06 87 GLU A N 1
ATOM 717 C CA . GLU A 1 87 ? 1.347 -0.057 -3.699 1.00 89.06 87 GLU A CA 1
ATOM 718 C C . GLU A 1 87 ? 0.346 0.337 -2.604 1.00 89.06 87 GLU A C 1
ATOM 720 O O . GLU A 1 87 ? -0.788 -0.139 -2.601 1.00 89.06 87 GLU A O 1
ATOM 725 N N . GLN A 1 88 ? 0.741 1.235 -1.699 1.00 86.06 88 GLN A N 1
ATOM 726 C CA . GLN A 1 88 ? -0.109 1.706 -0.605 1.00 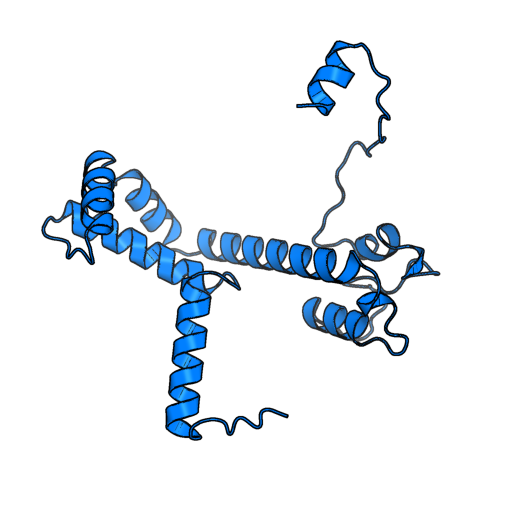86.06 88 GLN A CA 1
ATOM 727 C C . GLN A 1 88 ? -1.347 2.442 -1.119 1.00 86.06 88 GLN A C 1
ATOM 729 O O . GLN A 1 88 ? -2.447 2.175 -0.640 1.00 86.06 88 GLN A O 1
ATOM 734 N N . ILE A 1 89 ? -1.192 3.315 -2.119 1.00 88.81 89 ILE A N 1
ATOM 735 C CA . ILE A 1 89 ? -2.310 4.039 -2.735 1.00 88.81 89 ILE A CA 1
ATOM 736 C C . ILE A 1 89 ? -3.299 3.049 -3.354 1.00 88.81 89 ILE A C 1
ATOM 738 O O . ILE A 1 89 ? -4.489 3.121 -3.054 1.00 88.81 89 ILE A O 1
ATOM 742 N N . LYS A 1 90 ? -2.825 2.079 -4.150 1.00 87.62 90 LYS A N 1
ATOM 743 C CA . LYS A 1 90 ? -3.705 1.084 -4.785 1.00 87.62 90 LYS A CA 1
ATOM 744 C C . LYS A 1 90 ? -4.407 0.194 -3.765 1.00 87.62 90 LYS A C 1
ATOM 746 O O . LYS A 1 90 ? -5.610 -0.037 -3.894 1.00 87.62 90 LYS A O 1
ATOM 751 N N . LYS A 1 91 ? -3.690 -0.282 -2.740 1.00 83.25 91 LYS A N 1
ATOM 752 C CA . LYS A 1 91 ? -4.271 -1.102 -1.663 1.00 83.25 91 LYS A CA 1
ATOM 753 C C . LYS A 1 91 ? -5.306 -0.315 -0.863 1.00 83.25 91 LYS A C 1
ATOM 755 O O . LYS A 1 91 ? -6.388 -0.832 -0.615 1.00 83.25 91 LYS A O 1
ATOM 760 N N . SER A 1 92 ? -5.006 0.936 -0.515 1.00 81.25 92 SER A N 1
ATOM 761 C CA . SER A 1 92 ? -5.924 1.822 0.209 1.00 81.25 92 SER A CA 1
ATOM 762 C C . SER A 1 92 ? -7.182 2.127 -0.607 1.00 81.25 92 SER A C 1
ATOM 764 O O . SER A 1 92 ? -8.290 1.984 -0.100 1.00 81.25 92 SER A O 1
ATOM 766 N N . ALA A 1 93 ? -7.034 2.453 -1.894 1.00 84.38 93 ALA A N 1
ATOM 767 C CA . ALA A 1 93 ? -8.164 2.709 -2.783 1.00 84.38 93 ALA A CA 1
ATOM 768 C C . ALA A 1 93 ? -9.035 1.462 -2.987 1.00 84.38 93 ALA A C 1
ATOM 770 O O . ALA A 1 93 ? -10.256 1.546 -2.904 1.00 84.38 93 ALA A O 1
ATOM 771 N N . THR A 1 94 ? -8.416 0.294 -3.188 1.00 81.12 94 THR A N 1
ATOM 772 C CA . THR A 1 94 ? -9.141 -0.983 -3.308 1.00 81.12 94 THR A CA 1
ATOM 773 C C . THR A 1 94 ? -9.886 -1.319 -2.022 1.00 81.12 94 THR A C 1
ATOM 775 O O . THR A 1 94 ? -11.046 -1.715 -2.073 1.00 81.12 94 THR A O 1
ATOM 778 N N . ALA A 1 95 ? -9.247 -1.134 -0.863 1.00 74.19 95 ALA A N 1
ATOM 779 C CA . ALA A 1 95 ? -9.909 -1.306 0.421 1.00 74.19 95 ALA A CA 1
ATOM 780 C C . ALA A 1 95 ? -11.101 -0.347 0.533 1.00 74.19 95 ALA A C 1
ATOM 782 O O . ALA A 1 95 ? -12.208 -0.807 0.769 1.00 74.19 95 ALA A O 1
ATOM 783 N N . GLY A 1 96 ? -10.910 0.950 0.268 1.00 74.75 96 GLY A N 1
ATOM 784 C CA . GLY A 1 96 ? -11.977 1.956 0.236 1.00 74.75 96 GLY A CA 1
ATOM 785 C C . GLY A 1 96 ? -13.156 1.566 -0.658 1.00 74.75 96 GLY A C 1
ATOM 786 O O . GLY A 1 96 ? -14.306 1.668 -0.239 1.00 74.75 96 GLY A O 1
ATOM 787 N N . TYR A 1 97 ? -12.875 1.056 -1.856 1.00 76.25 97 TYR A N 1
ATOM 788 C CA . TYR A 1 97 ? -13.895 0.568 -2.780 1.00 76.25 97 TYR A CA 1
ATOM 789 C C . TYR A 1 97 ? -14.670 -0.631 -2.216 1.00 76.25 97 TYR A C 1
ATOM 791 O O . TYR A 1 97 ? -15.892 -0.577 -2.143 1.00 76.25 97 TYR A O 1
ATOM 799 N N . LEU A 1 98 ? -13.976 -1.673 -1.741 1.00 69.69 98 LEU A N 1
ATOM 800 C CA . LEU A 1 98 ? -14.612 -2.862 -1.150 1.00 69.69 98 LEU A CA 1
ATOM 801 C C . LEU A 1 98 ? -15.465 -2.527 0.083 1.00 69.69 98 LEU A C 1
ATOM 803 O O . LEU A 1 98 ? -16.421 -3.228 0.399 1.00 69.69 98 LEU A O 1
ATOM 807 N N . LEU A 1 99 ? -15.107 -1.463 0.796 1.00 67.88 99 LEU A N 1
ATOM 808 C CA . LEU A 1 99 ? -15.849 -0.966 1.948 1.00 67.88 99 LEU A CA 1
ATOM 809 C C . LEU A 1 99 ? -17.120 -0.226 1.548 1.00 67.88 99 LEU A C 1
ATOM 811 O O . LEU A 1 99 ? -18.148 -0.407 2.196 1.00 67.88 99 LEU A O 1
ATOM 815 N N . ALA A 1 100 ? -17.043 0.589 0.495 1.00 67.62 100 ALA A N 1
ATOM 816 C CA . ALA A 1 100 ? -18.197 1.273 -0.075 1.00 67.62 100 ALA A CA 1
ATOM 817 C C . ALA A 1 100 ? -19.188 0.291 -0.721 1.00 67.62 100 ALA A C 1
ATOM 819 O O . ALA A 1 100 ? -20.394 0.498 -0.636 1.00 67.62 100 ALA A O 1
ATOM 820 N N . ASP A 1 101 ? -18.681 -0.793 -1.310 1.00 66.25 101 ASP A N 1
ATOM 821 C CA . ASP A 1 101 ? -19.477 -1.859 -1.932 1.00 66.25 101 ASP A CA 1
ATOM 822 C C . ASP A 1 101 ? -20.168 -2.780 -0.906 1.00 66.25 101 ASP A C 1
ATOM 824 O O . ASP A 1 101 ? -21.053 -3.568 -1.231 1.00 66.25 101 ASP A O 1
ATOM 828 N N . HIS A 1 102 ? -19.794 -2.697 0.373 1.00 70.81 102 HIS A N 1
ATOM 829 C CA . HIS A 1 102 ? -20.360 -3.568 1.391 1.00 70.81 102 HIS A CA 1
ATOM 830 C C . HIS A 1 102 ? -21.810 -3.182 1.722 1.00 70.81 102 HIS A C 1
ATOM 832 O O . HIS A 1 102 ? -22.113 -2.025 2.000 1.00 70.81 102 HIS A O 1
ATOM 838 N N . ASN A 1 103 ? -22.701 -4.173 1.843 1.00 71.56 103 ASN A N 1
ATOM 839 C CA . ASN A 1 103 ? -24.134 -3.971 2.130 1.00 71.56 103 ASN A CA 1
ATOM 840 C C . ASN A 1 103 ? -24.426 -3.136 3.393 1.00 71.56 103 ASN A C 1
ATOM 842 O O . ASN A 1 103 ? -25.497 -2.548 3.522 1.00 71.56 103 ASN A O 1
ATOM 846 N N . LYS A 1 104 ? -23.477 -3.072 4.336 1.00 73.00 104 LYS A N 1
ATOM 847 C CA . LYS A 1 104 ? -23.587 -2.262 5.563 1.00 73.00 104 LYS A CA 1
ATOM 848 C C . LYS A 1 104 ? -23.089 -0.822 5.404 1.00 73.00 104 LYS A C 1
ATOM 850 O O . LYS A 1 104 ? -23.169 -0.069 6.366 1.00 73.00 104 LYS A O 1
ATOM 855 N N . PHE A 1 105 ? -22.578 -0.418 4.239 1.00 75.81 105 PHE A N 1
ATOM 856 C CA . PHE A 1 105 ? -22.011 0.917 4.025 1.00 75.81 105 PHE A CA 1
ATOM 857 C C . PHE A 1 105 ? -23.021 2.020 4.337 1.00 75.81 105 PHE A C 1
ATOM 859 O O . PHE A 1 105 ? -22.734 2.897 5.144 1.00 75.81 105 PHE A O 1
ATOM 866 N N . ASN A 1 106 ? -24.230 1.931 3.776 1.00 79.25 106 ASN A N 1
ATOM 867 C CA . ASN A 1 106 ? -25.290 2.915 4.016 1.00 79.25 106 ASN A CA 1
ATOM 868 C C . ASN A 1 106 ? -25.678 3.001 5.499 1.00 79.25 106 ASN A C 1
ATOM 870 O O . ASN A 1 106 ? -25.985 4.077 6.008 1.00 79.25 106 ASN A O 1
ATOM 874 N N . GLU A 1 107 ? -25.639 1.872 6.206 1.00 79.00 107 GLU A N 1
ATOM 875 C CA . GLU A 1 107 ? -25.911 1.806 7.640 1.00 79.00 107 GLU A CA 1
ATOM 876 C C . GLU A 1 107 ? -24.774 2.432 8.464 1.00 79.00 107 GLU A C 1
ATOM 878 O O . GLU A 1 107 ? -25.025 3.163 9.415 1.00 79.00 107 GLU A O 1
ATOM 883 N N . ILE A 1 108 ? -23.516 2.193 8.091 1.00 75.94 108 ILE A N 1
ATOM 884 C CA . ILE A 1 108 ? -22.352 2.798 8.749 1.00 75.94 108 ILE A CA 1
ATOM 885 C C . ILE A 1 108 ? -22.322 4.308 8.483 1.00 75.94 108 ILE A C 1
ATOM 887 O O . ILE A 1 108 ? -22.127 5.087 9.413 1.00 75.94 108 ILE A O 1
ATOM 891 N N . ALA A 1 109 ? -22.569 4.736 7.245 1.00 79.75 109 ALA A N 1
ATOM 892 C CA . ALA A 1 109 ? -22.607 6.141 6.855 1.00 79.75 109 ALA A CA 1
ATOM 893 C C . ALA A 1 109 ? -23.728 6.903 7.577 1.00 79.75 109 ALA A C 1
ATOM 895 O O . ALA A 1 109 ? -23.482 7.973 8.134 1.00 79.75 109 ALA A O 1
ATOM 896 N N . SER A 1 110 ? -24.940 6.339 7.638 1.00 82.00 110 SER A N 1
ATOM 897 C CA . SER A 1 110 ? -26.051 6.954 8.373 1.00 82.00 110 SER A CA 1
ATOM 898 C C . SER A 1 110 ? -25.771 7.026 9.873 1.00 82.00 110 SER A C 1
ATOM 900 O O . SER A 1 110 ? -26.028 8.061 10.486 1.00 82.00 110 SER A O 1
ATOM 902 N N . ARG A 1 111 ? -25.153 5.989 10.459 1.00 78.81 111 ARG A N 1
ATOM 903 C CA . ARG A 1 111 ? -24.711 6.027 11.857 1.00 78.81 111 ARG A CA 1
ATOM 904 C C . ARG A 1 111 ? -23.666 7.112 12.101 1.00 78.81 111 ARG A C 1
ATOM 906 O O . ARG A 1 111 ? -23.828 7.858 13.059 1.00 78.81 111 ARG A O 1
ATOM 913 N N . ILE A 1 112 ? -22.652 7.247 11.240 1.00 79.31 112 ILE A N 1
ATOM 914 C CA . ILE A 1 112 ? -21.638 8.315 11.335 1.00 79.31 112 ILE A CA 1
ATOM 915 C C . ILE A 1 112 ? -22.306 9.695 11.326 1.00 79.31 112 ILE A C 1
ATOM 917 O O . ILE A 1 112 ? -21.982 10.532 12.163 1.00 79.31 112 ILE A O 1
ATOM 921 N N . LEU A 1 113 ? -23.269 9.915 10.426 1.00 82.25 113 LEU A N 1
ATOM 922 C CA . LEU A 1 113 ? -24.008 11.178 10.330 1.00 82.25 113 LEU A CA 1
ATOM 923 C C . LEU A 1 113 ? -24.939 11.425 11.526 1.00 82.25 113 LEU A C 1
ATOM 925 O O . LEU A 1 113 ? -25.194 12.573 11.873 1.00 82.25 113 LEU A O 1
ATOM 929 N N . SER A 1 114 ? -25.443 10.363 12.159 1.00 82.31 114 SER A N 1
ATOM 930 C CA . SER A 1 114 ? -26.342 10.454 13.316 1.00 82.31 114 SER A CA 1
ATOM 931 C C . SER A 1 114 ? -25.631 10.721 14.650 1.00 82.31 114 SER A C 1
ATOM 933 O O . SER A 1 114 ? -26.298 11.010 15.643 1.00 82.31 114 SER A O 1
ATOM 935 N N . ILE A 1 115 ? -24.297 10.612 14.705 1.00 81.69 115 ILE A N 1
ATOM 936 C CA . ILE A 1 115 ? -23.547 10.812 15.950 1.00 81.69 115 ILE A CA 1
ATOM 937 C C . ILE A 1 115 ? -23.543 12.296 16.326 1.00 81.69 115 ILE A C 1
ATOM 939 O O . ILE A 1 115 ? -23.125 13.166 15.564 1.00 81.69 115 ILE A O 1
ATOM 943 N N . SER A 1 116 ? -23.948 12.581 17.562 1.00 78.38 116 SER A N 1
ATOM 944 C CA . SER A 1 116 ? -23.877 13.910 18.155 1.00 78.38 116 SER A CA 1
ATOM 945 C C . SER A 1 116 ? -22.426 14.329 18.398 1.00 78.38 116 SER A C 1
ATOM 947 O O . SER A 1 116 ? -21.705 13.729 19.200 1.00 78.38 116 SER A O 1
ATOM 949 N N . SER A 1 117 ? -22.011 15.421 17.748 1.00 81.31 117 SER A N 1
ATOM 950 C CA . SER A 1 117 ? -20.659 15.983 17.883 1.00 81.31 117 SER A CA 1
ATOM 951 C C . SER A 1 117 ? -20.280 16.278 19.339 1.00 81.31 117 SER A C 1
ATOM 953 O O . SER A 1 117 ? -19.119 16.128 19.700 1.00 81.31 117 SER A O 1
ATOM 955 N N . SER A 1 118 ? -21.239 16.663 20.185 1.00 83.38 118 SER A N 1
ATOM 956 C CA . SER A 1 118 ? -21.013 16.943 21.609 1.00 83.38 118 SER A CA 1
ATOM 957 C C . SER A 1 118 ? -20.601 15.701 22.406 1.00 83.38 118 SER A C 1
ATOM 959 O O . SER A 1 118 ? -19.723 15.780 23.263 1.00 83.38 118 SER A O 1
ATOM 961 N N . THR A 1 119 ? -21.188 14.542 22.099 1.00 83.12 119 THR A N 1
ATOM 962 C CA . THR A 1 119 ? -20.872 13.264 22.754 1.00 83.12 119 THR A CA 1
ATOM 963 C C . THR A 1 119 ? -19.491 12.762 22.342 1.00 83.12 119 THR A C 1
ATOM 965 O O . THR A 1 119 ? -18.756 12.239 23.175 1.00 83.12 119 THR A O 1
ATOM 968 N N . LEU A 1 120 ? -19.105 12.986 21.081 1.00 82.38 120 LEU A N 1
ATOM 969 C CA . LEU A 1 120 ? -17.760 12.695 20.578 1.00 82.38 120 LEU A CA 1
ATOM 970 C C . LEU A 1 120 ? -16.692 13.513 21.312 1.00 82.38 120 LEU A C 1
ATOM 972 O O . LEU A 1 120 ? -15.701 12.950 21.766 1.00 82.38 120 LEU A O 1
ATOM 976 N N . THR A 1 121 ? -16.908 14.820 21.477 1.00 84.88 121 THR A N 1
ATOM 977 C CA . THR A 1 121 ? -15.960 15.690 22.189 1.00 84.88 121 THR A CA 1
ATOM 978 C C . THR A 1 121 ? -15.812 15.280 23.654 1.00 84.88 121 THR A C 1
ATOM 980 O O . THR A 1 121 ? -14.692 15.176 24.146 1.00 84.88 121 THR A O 1
ATOM 983 N N . ALA A 1 122 ? -16.921 14.968 24.336 1.00 84.69 122 ALA A N 1
ATOM 984 C CA . ALA A 1 122 ? -16.890 14.478 25.715 1.00 84.69 122 ALA A CA 1
ATOM 985 C C . ALA A 1 122 ? -16.128 13.144 25.843 1.00 84.69 122 ALA A C 1
ATOM 987 O O . ALA A 1 122 ? -15.330 12.966 26.764 1.00 84.69 122 ALA A O 1
ATOM 988 N N . LEU A 1 123 ? -16.322 12.228 24.888 1.00 84.62 123 LEU A N 1
ATOM 989 C CA . LEU A 1 123 ? -15.587 10.964 24.825 1.00 84.62 123 LEU A CA 1
ATOM 990 C C . LEU A 1 123 ? -14.091 11.166 24.588 1.00 84.62 123 LEU A C 1
ATOM 992 O O . LEU A 1 123 ? -13.290 10.487 25.223 1.00 84.62 123 LEU A O 1
ATOM 996 N N . ILE A 1 124 ? -13.712 12.084 23.695 1.00 84.31 124 ILE A N 1
ATOM 997 C CA . ILE A 1 124 ? -12.308 12.393 23.402 1.00 84.31 124 ILE A CA 1
ATOM 998 C C . ILE A 1 124 ? -11.600 12.913 24.654 1.00 84.31 124 ILE A C 1
ATOM 1000 O O . ILE A 1 124 ? -10.491 12.464 24.934 1.00 84.31 124 ILE A O 1
ATOM 1004 N N . GLU A 1 125 ? -12.224 13.813 25.419 1.00 87.25 125 GLU A N 1
ATOM 1005 C CA . GLU A 1 125 ? -11.625 14.315 26.662 1.00 87.25 125 GLU A CA 1
ATOM 1006 C C . GLU A 1 125 ? -11.442 13.196 27.694 1.00 87.25 125 GLU A C 1
ATOM 1008 O O . GLU A 1 125 ? -10.343 13.025 28.216 1.00 87.25 125 GLU A O 1
ATOM 1013 N N . ARG A 1 126 ? -12.454 12.343 27.899 1.00 83.81 126 ARG A N 1
ATOM 1014 C CA . ARG A 1 126 ? -12.331 11.190 28.809 1.00 83.81 126 ARG A CA 1
ATOM 1015 C C . ARG A 1 126 ? -11.275 10.178 28.335 1.00 83.81 126 ARG A C 1
ATOM 1017 O O . ARG A 1 126 ? -10.563 9.602 29.151 1.00 83.81 126 ARG A O 1
ATOM 1024 N N . LEU A 1 127 ? -11.146 9.964 27.021 1.00 85.00 127 LEU A N 1
ATOM 1025 C CA . LEU A 1 127 ? -10.170 9.037 26.428 1.00 85.00 127 LEU A CA 1
ATOM 1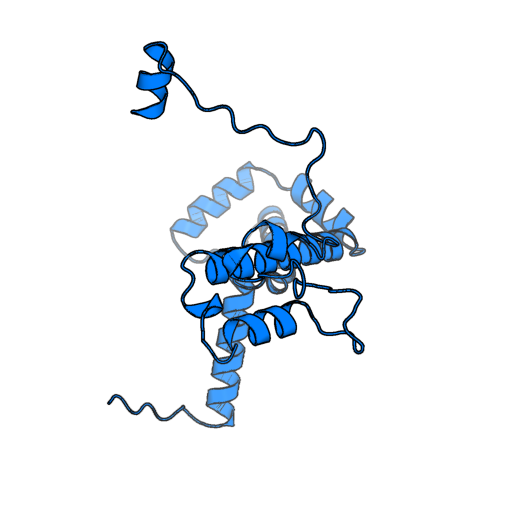026 C C . LEU A 1 127 ? -8.717 9.500 26.586 1.00 85.00 127 LEU A C 1
ATOM 1028 O O . LEU A 1 127 ? -7.816 8.662 26.536 1.00 85.00 127 LEU A O 1
ATOM 1032 N N . LYS A 1 128 ? -8.466 10.802 26.783 1.00 86.25 128 LYS A N 1
ATOM 1033 C CA . LYS A 1 128 ? -7.118 11.312 27.090 1.00 86.25 128 LYS A CA 1
ATOM 1034 C C . LYS A 1 128 ? -6.651 10.906 28.486 1.00 86.25 128 LYS A C 1
ATOM 1036 O O . LYS A 1 128 ? -5.456 10.707 28.680 1.00 86.25 128 LYS A O 1
ATOM 1041 N N . GLU A 1 129 ? -7.572 10.789 29.439 1.00 86.50 129 GLU A N 1
ATOM 1042 C CA . GLU A 1 129 ? -7.269 10.437 30.832 1.00 86.50 129 GLU A CA 1
ATOM 1043 C C . GLU A 1 129 ? -7.083 8.926 31.024 1.00 86.50 129 GLU A C 1
ATOM 1045 O O . GLU A 1 129 ? -6.356 8.492 31.918 1.00 86.50 129 GLU A O 1
ATOM 1050 N N . GLY A 1 130 ? -7.692 8.106 30.163 1.00 82.31 130 GLY A N 1
ATOM 1051 C CA . GLY A 1 130 ? -7.522 6.659 30.198 1.00 82.31 130 GLY A CA 1
ATOM 1052 C C . GLY A 1 130 ? -8.559 5.890 29.375 1.00 82.31 130 GLY A C 1
ATOM 1053 O O . GLY A 1 130 ? -9.360 6.475 28.648 1.00 82.31 130 GLY A O 1
ATOM 1054 N N . PRO A 1 131 ? -8.556 4.549 29.458 1.00 79.19 131 PRO A N 1
ATOM 1055 C CA . PRO A 1 131 ? -9.531 3.718 28.761 1.00 79.19 131 PRO A CA 1
ATOM 1056 C C . PRO A 1 131 ? -10.948 3.939 29.316 1.00 79.19 131 PRO A C 1
ATOM 1058 O O . PRO A 1 131 ? -11.232 3.638 30.474 1.00 79.19 131 PRO A O 1
ATOM 1061 N N . VAL A 1 132 ? -11.850 4.429 28.462 1.00 82.44 132 VAL A N 1
ATOM 1062 C CA . VAL A 1 132 ? -13.240 4.763 28.816 1.00 82.44 132 VAL A CA 1
ATOM 1063 C C . VAL A 1 132 ? -14.178 3.610 28.475 1.00 82.44 132 VAL A C 1
ATOM 1065 O O . VAL A 1 132 ? -14.091 3.030 27.391 1.00 82.44 132 VAL A O 1
ATOM 1068 N N . LYS A 1 133 ? -15.114 3.301 29.379 1.00 82.62 133 LYS A N 1
ATOM 1069 C CA . LYS A 1 133 ? -16.264 2.435 29.088 1.00 82.62 133 LYS A CA 1
ATOM 1070 C C . LYS A 1 133 ? -17.481 3.306 28.752 1.00 82.62 133 LYS A C 1
ATOM 1072 O O . LYS A 1 133 ? -17.727 4.261 29.482 1.00 82.62 133 LYS A O 1
ATOM 1077 N N . PRO A 1 134 ? -18.236 3.000 27.684 1.00 80.19 134 PRO A N 1
ATOM 1078 C CA . PRO A 1 134 ? -19.451 3.739 27.361 1.00 80.19 134 PRO A CA 1
ATOM 1079 C C . PRO A 1 134 ? -20.550 3.456 28.388 1.00 80.19 134 PRO A C 1
ATOM 1081 O O . PRO A 1 134 ? -20.833 2.295 28.693 1.00 80.19 134 PRO A O 1
ATOM 1084 N N . GLU A 1 135 ? -21.192 4.509 28.882 1.00 82.75 135 GLU A N 1
ATOM 1085 C CA . GLU A 1 135 ? -22.275 4.433 29.867 1.00 82.75 135 GLU A CA 1
ATOM 1086 C C . GLU A 1 135 ? -23.625 4.735 29.208 1.00 82.75 135 GLU A C 1
ATOM 1088 O O . GLU A 1 135 ? -24.612 4.035 29.444 1.00 82.75 135 GLU A O 1
ATOM 1093 N N . THR A 1 136 ? -23.660 5.724 28.314 1.00 84.75 136 THR A N 1
ATOM 1094 C CA . THR A 1 136 ? -24.884 6.158 27.625 1.00 84.75 136 THR A CA 1
ATOM 1095 C C . THR A 1 136 ? -25.093 5.447 26.285 1.00 84.75 136 THR A C 1
ATOM 1097 O O . THR A 1 136 ? -24.144 5.020 25.627 1.00 84.75 136 THR A O 1
ATOM 1100 N N . GLU A 1 137 ? -26.348 5.341 25.831 1.00 80.62 137 GLU A N 1
ATOM 1101 C CA . GLU A 1 137 ? -26.675 4.744 24.523 1.00 80.62 137 GLU A CA 1
ATOM 1102 C C . GLU A 1 137 ? -26.001 5.485 23.354 1.00 80.62 137 GLU A C 1
ATOM 1104 O O . GLU A 1 137 ? -25.507 4.854 22.418 1.00 80.62 137 GLU A O 1
ATOM 1109 N N . SER A 1 138 ? -25.877 6.813 23.441 1.00 79.56 138 SER A N 1
ATOM 1110 C CA . SER A 1 138 ? -25.163 7.623 22.445 1.00 79.56 138 SER A CA 1
ATOM 1111 C C . SER A 1 138 ? -23.659 7.324 22.415 1.00 79.56 138 SER A C 1
ATOM 1113 O O . SER A 1 138 ? -23.066 7.230 21.340 1.00 79.56 138 SER A O 1
ATOM 1115 N N . GLU A 1 139 ? -23.029 7.111 23.575 1.00 82.56 139 GLU A N 1
ATOM 1116 C CA . GLU A 1 139 ? -21.628 6.678 23.639 1.00 82.56 139 GLU A CA 1
ATOM 1117 C C . GLU A 1 139 ? -21.460 5.262 23.075 1.00 82.56 139 GLU A C 1
ATOM 1119 O O . GLU A 1 139 ? -20.537 5.021 22.296 1.00 82.56 139 GLU A O 1
ATOM 1124 N N . LYS A 1 140 ? -22.368 4.328 23.394 1.00 85.06 140 LYS A N 1
ATOM 1125 C CA . LYS A 1 140 ? -22.349 2.968 22.828 1.00 85.06 140 LYS A CA 1
ATOM 1126 C C . LYS A 1 140 ? -22.453 2.992 21.304 1.00 85.06 140 LYS A C 1
ATOM 1128 O O . LYS A 1 140 ? -21.722 2.258 20.637 1.00 85.06 140 LYS A O 1
ATOM 1133 N N . ALA A 1 141 ? -23.308 3.848 20.744 1.00 81.81 141 ALA A N 1
ATOM 1134 C CA . ALA A 1 141 ? -23.407 4.044 19.300 1.00 81.81 141 ALA A CA 1
ATOM 1135 C C . ALA A 1 141 ? -22.087 4.567 18.701 1.00 81.81 141 ALA A C 1
ATOM 1137 O O . ALA A 1 141 ? -21.635 4.055 17.675 1.00 81.81 141 ALA A O 1
ATOM 1138 N N . CYS A 1 142 ? -21.419 5.508 19.376 1.00 81.50 142 CYS A N 1
ATOM 1139 C CA . CYS A 1 142 ? -20.112 6.022 18.963 1.00 81.50 142 CYS A CA 1
ATOM 1140 C C . CYS A 1 142 ? -19.024 4.932 18.982 1.00 81.50 142 CYS A C 1
ATOM 1142 O O . CYS A 1 142 ? -18.279 4.774 18.014 1.00 81.50 142 CYS A O 1
ATOM 1144 N N . PHE A 1 143 ? -18.966 4.117 20.039 1.00 82.44 143 PHE A N 1
ATOM 1145 C CA . PHE A 1 143 ? -18.047 2.975 20.116 1.00 82.44 143 PHE A CA 1
ATOM 1146 C C . PHE A 1 143 ? -18.347 1.904 19.066 1.00 82.44 143 PHE A C 1
ATOM 1148 O O . PHE A 1 143 ? -17.426 1.283 18.540 1.00 82.44 143 PHE A O 1
ATOM 1155 N N . LYS A 1 144 ? -19.621 1.691 18.724 1.00 82.38 144 LYS A N 1
ATOM 1156 C CA . LYS A 1 144 ? -20.008 0.779 17.644 1.00 82.38 144 LYS A CA 1
ATOM 1157 C C . LYS A 1 144 ? -19.470 1.260 16.297 1.00 82.38 144 LYS A C 1
ATOM 1159 O O . LYS A 1 144 ? -18.935 0.450 15.552 1.00 82.38 144 LYS A O 1
ATOM 1164 N N . VAL A 1 145 ? -19.532 2.564 16.024 1.00 80.88 145 VAL A N 1
ATOM 1165 C CA . VAL A 1 145 ? -18.933 3.153 14.816 1.00 80.88 145 VAL A CA 1
ATOM 1166 C C . VAL A 1 145 ? -17.410 3.033 14.819 1.00 80.88 145 VAL A C 1
ATOM 1168 O O . VAL A 1 145 ? -16.843 2.670 13.794 1.00 80.88 145 VAL A O 1
ATOM 1171 N N . LEU A 1 146 ? -16.741 3.259 15.953 1.00 79.44 146 LEU A N 1
ATOM 1172 C CA . LEU A 1 146 ? -15.293 3.035 16.063 1.00 79.44 146 LEU A CA 1
ATOM 1173 C C . LEU A 1 146 ? -14.917 1.572 15.795 1.00 79.44 146 LEU A C 1
ATOM 1175 O O . LEU A 1 146 ? -13.973 1.317 15.057 1.00 79.44 146 LEU A O 1
ATOM 1179 N N . ASN A 1 147 ? -15.683 0.616 16.324 1.00 80.81 147 ASN A N 1
ATOM 1180 C CA . ASN A 1 147 ? -15.472 -0.808 16.060 1.00 80.81 147 ASN A CA 1
ATOM 1181 C C . ASN A 1 147 ? -15.724 -1.173 14.593 1.00 80.81 147 ASN A C 1
ATOM 1183 O O . ASN A 1 147 ? -14.961 -1.952 14.023 1.00 80.81 147 ASN A O 1
ATOM 1187 N N . ASP A 1 148 ? -16.771 -0.614 13.981 1.00 76.88 148 ASP A N 1
ATOM 1188 C CA . ASP A 1 148 ? -17.052 -0.802 12.558 1.00 76.88 148 ASP A CA 1
ATOM 1189 C C . ASP A 1 148 ? -15.887 -0.238 11.723 1.00 76.88 148 ASP A C 1
ATOM 1191 O O . ASP A 1 148 ? -15.368 -0.933 10.853 1.00 76.88 148 ASP A O 1
ATOM 1195 N N . LEU A 1 149 ? -15.383 0.960 12.046 1.00 74.12 149 LEU A N 1
ATOM 1196 C CA . LEU A 1 149 ? -14.205 1.555 11.405 1.00 74.12 149 LEU A CA 1
ATOM 1197 C C . LEU A 1 149 ? -12.932 0.729 11.623 1.00 74.12 149 LEU A C 1
ATOM 1199 O O . LEU A 1 149 ? -12.175 0.529 10.678 1.00 74.12 149 LEU A O 1
ATOM 1203 N N . ASP A 1 150 ? -12.693 0.203 12.822 1.00 74.00 150 ASP A N 1
ATOM 1204 C CA . ASP A 1 150 ? -11.538 -0.650 13.114 1.00 74.00 150 ASP A CA 1
ATOM 1205 C C . ASP A 1 150 ? -11.602 -1.963 12.335 1.00 74.00 150 ASP A C 1
ATOM 1207 O O . ASP A 1 150 ? -10.607 -2.374 11.728 1.00 74.00 150 ASP A O 1
ATOM 1211 N N . HIS A 1 151 ? -12.776 -2.603 12.300 1.00 70.94 151 HIS A N 1
ATOM 1212 C CA . HIS A 1 151 ? -13.016 -3.795 11.493 1.00 70.94 151 HIS A CA 1
ATOM 1213 C C . HIS A 1 151 ? -12.820 -3.515 10.009 1.00 70.94 151 HIS A C 1
ATOM 1215 O O . HIS A 1 151 ? -12.444 -4.398 9.259 1.00 70.94 151 HIS A O 1
ATOM 1221 N N . VAL A 1 152 ? -13.015 -2.289 9.567 1.00 67.31 152 VAL A N 1
ATOM 1222 C CA . VAL A 1 152 ? -12.751 -1.869 8.198 1.00 67.31 152 VAL A CA 1
ATOM 1223 C C . VAL A 1 152 ? -11.250 -1.623 7.964 1.00 67.31 152 VAL A C 1
ATOM 1225 O O . VAL A 1 152 ? -10.671 -2.075 6.972 1.00 67.31 152 VAL A O 1
ATOM 1228 N N . ASN A 1 153 ? -10.580 -0.992 8.925 1.00 68.06 153 ASN A N 1
ATOM 1229 C CA . ASN A 1 153 ? -9.196 -0.544 8.817 1.00 68.06 153 ASN A CA 1
ATOM 1230 C C . ASN A 1 153 ? -8.185 -1.704 8.717 1.00 68.06 153 ASN A C 1
ATOM 1232 O O . ASN A 1 153 ? -7.074 -1.509 8.225 1.00 68.06 153 ASN A O 1
ATOM 1236 N N . HIS A 1 154 ? -8.532 -2.932 9.132 1.00 70.56 154 HIS A N 1
ATOM 1237 C CA . HIS A 1 154 ? -7.616 -4.085 9.041 1.00 70.56 154 HIS A CA 1
ATOM 1238 C C . HIS A 1 154 ? -7.180 -4.422 7.604 1.00 70.56 154 HIS A C 1
ATOM 1240 O O . HIS A 1 154 ? -6.099 -4.982 7.423 1.00 70.56 154 HIS A O 1
ATOM 1246 N N . LYS A 1 155 ? -7.993 -4.087 6.589 1.00 68.50 155 LYS A N 1
ATOM 1247 C CA . LYS A 1 155 ? -7.660 -4.313 5.170 1.00 68.50 155 LYS A CA 1
ATOM 1248 C C . LYS A 1 155 ? -6.607 -3.338 4.642 1.00 68.50 155 LYS A C 1
ATOM 1250 O O . LYS A 1 155 ? -5.978 -3.616 3.624 1.00 68.50 155 LYS A O 1
ATOM 1255 N N . VAL A 1 156 ? -6.396 -2.214 5.327 1.00 67.00 156 VAL A N 1
ATOM 1256 C CA . VAL A 1 156 ? -5.388 -1.220 4.958 1.00 67.00 156 VAL A CA 1
ATOM 1257 C C . VAL A 1 156 ? -4.055 -1.621 5.582 1.00 67.00 156 VAL A C 1
ATOM 1259 O O . VAL A 1 156 ? -3.870 -1.573 6.800 1.00 67.00 156 VAL A O 1
ATOM 1262 N N . GLN A 1 157 ? -3.106 -2.033 4.742 1.00 65.88 157 GLN A N 1
ATOM 1263 C CA . GLN A 1 157 ? -1.775 -2.437 5.189 1.00 65.88 157 GLN A CA 1
ATOM 1264 C C . GLN A 1 157 ? -1.087 -1.284 5.938 1.00 65.88 157 GLN A C 1
ATOM 1266 O O . GLN A 1 1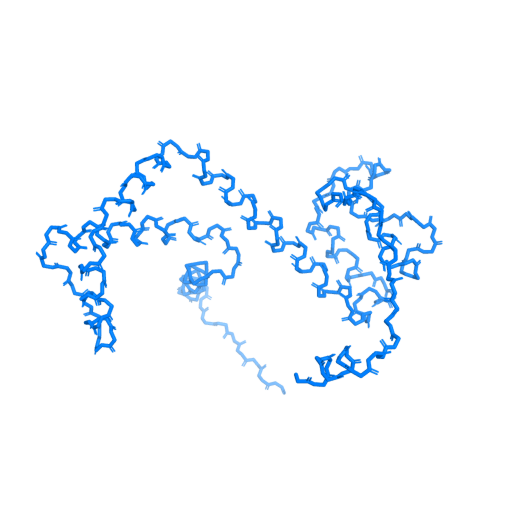57 ? -0.975 -0.175 5.423 1.00 65.88 157 GLN A O 1
ATOM 1271 N N . GLY A 1 158 ? -0.617 -1.549 7.161 1.00 69.38 158 GLY A N 1
ATOM 1272 C CA . GLY A 1 158 ? 0.044 -0.546 8.004 1.00 69.38 158 GLY A CA 1
ATOM 1273 C C . GLY A 1 158 ? -0.891 0.275 8.901 1.00 69.38 158 GLY A C 1
ATOM 1274 O O . GLY A 1 158 ? -0.391 1.061 9.714 1.00 69.38 158 GLY A O 1
ATOM 1275 N N . SER A 1 159 ? -2.209 0.059 8.826 1.00 75.38 159 SER A N 1
ATOM 1276 C CA . SER A 1 159 ? -3.161 0.617 9.789 1.00 75.38 159 SER A CA 1
ATOM 1277 C C . SER A 1 159 ? -2.889 0.124 11.214 1.00 75.38 159 SER A C 1
ATOM 1279 O O . SER A 1 159 ? -2.229 -0.898 11.434 1.00 75.38 159 SER A O 1
ATOM 1281 N N . ILE A 1 160 ? -3.415 0.845 12.208 1.00 77.69 160 ILE A N 1
ATOM 1282 C CA . ILE A 1 160 ? -3.306 0.458 13.623 1.00 77.69 160 ILE A CA 1
ATOM 1283 C C . ILE A 1 160 ? -3.899 -0.943 13.831 1.00 77.69 160 ILE A C 1
ATOM 1285 O O . ILE A 1 160 ? -3.278 -1.792 14.475 1.00 77.69 160 ILE A O 1
ATOM 1289 N N . THR A 1 161 ? -5.048 -1.218 13.213 1.00 78.19 161 THR A N 1
ATOM 1290 C CA . THR A 1 161 ? -5.710 -2.519 13.300 1.00 78.19 161 THR A CA 1
ATOM 1291 C C . THR A 1 161 ? -4.895 -3.624 12.632 1.00 78.19 161 THR A C 1
ATOM 1293 O O . THR A 1 161 ? -4.686 -4.669 13.243 1.00 78.19 161 THR A O 1
ATOM 1296 N N . SER A 1 162 ? -4.365 -3.397 11.424 1.00 77.12 162 SER A N 1
ATOM 1297 C CA . SER A 1 162 ? -3.494 -4.363 10.735 1.00 77.12 162 SER A CA 1
ATOM 1298 C C . SER A 1 162 ? -2.263 -4.712 11.586 1.00 77.12 162 SER A C 1
ATOM 1300 O O . SER A 1 162 ? -1.941 -5.886 11.767 1.00 77.12 162 SER A O 1
ATOM 1302 N N . LYS A 1 163 ? -1.632 -3.709 12.215 1.00 84.69 163 LYS A N 1
ATOM 1303 C CA . LYS A 1 163 ? -0.512 -3.910 13.151 1.00 84.69 163 LYS A CA 1
ATOM 1304 C C . LYS A 1 163 ? -0.908 -4.728 14.381 1.00 84.69 163 LYS A C 1
ATOM 1306 O O . LYS A 1 163 ? -0.135 -5.583 14.811 1.00 84.69 163 LYS A O 1
ATOM 1311 N N . LYS A 1 164 ? -2.097 -4.491 14.944 1.00 85.94 164 LYS A N 1
ATOM 1312 C CA . LYS A 1 164 ? -2.630 -5.270 16.073 1.00 85.94 164 LYS A CA 1
ATOM 1313 C C . LYS A 1 164 ? -2.830 -6.740 15.692 1.00 85.94 164 LYS A C 1
ATOM 1315 O O . LYS A 1 164 ? -2.409 -7.608 16.449 1.00 85.94 164 LYS A O 1
ATOM 1320 N N . TYR A 1 165 ? -3.401 -7.017 14.518 1.00 84.50 165 TYR A N 1
ATOM 1321 C CA . TYR A 1 165 ? -3.562 -8.388 14.020 1.00 84.50 165 TYR A CA 1
ATOM 1322 C C . TYR A 1 165 ? -2.219 -9.088 13.806 1.00 84.50 165 TYR A C 1
ATOM 1324 O O . TYR A 1 165 ? -2.038 -10.179 14.336 1.00 84.50 165 TYR A O 1
ATOM 1332 N N . MET A 1 166 ? -1.256 -8.442 13.137 1.00 85.94 166 MET A N 1
ATOM 1333 C CA . MET A 1 166 ? 0.088 -9.012 12.956 1.00 85.94 166 MET A CA 1
ATOM 1334 C C . MET A 1 166 ? 0.764 -9.318 14.296 1.00 85.94 166 MET A C 1
ATOM 1336 O O . MET A 1 166 ? 1.393 -10.356 14.455 1.00 85.94 166 MET A O 1
ATOM 1340 N N . ARG A 1 167 ? 0.608 -8.444 15.300 1.00 88.81 167 ARG A N 1
ATOM 1341 C CA . ARG A 1 167 ? 1.132 -8.706 16.646 1.00 88.81 167 ARG A CA 1
ATOM 1342 C C . ARG A 1 167 ? 0.478 -9.937 17.276 1.00 88.81 167 ARG A C 1
ATOM 1344 O O . ARG A 1 167 ? 1.186 -10.753 17.854 1.00 88.81 167 ARG A O 1
ATOM 1351 N N . ASN A 1 168 ? -0.842 -10.073 17.176 1.00 90.25 168 ASN A N 1
ATOM 1352 C CA . ASN A 1 168 ? -1.556 -11.242 17.697 1.00 90.25 168 ASN A CA 1
ATOM 1353 C C . ASN A 1 168 ? -1.128 -12.534 16.986 1.00 90.25 168 ASN A C 1
ATOM 1355 O O . ASN A 1 168 ? -0.963 -13.560 17.638 1.00 90.25 168 ASN A O 1
ATOM 1359 N N . GLU A 1 169 ? -0.903 -12.473 15.674 1.00 89.88 169 GLU A N 1
ATOM 1360 C CA . GLU A 1 169 ? -0.376 -13.590 14.892 1.00 89.88 169 GLU A CA 1
ATOM 1361 C C . GLU A 1 169 ? 1.027 -13.982 15.371 1.00 89.88 169 GLU A C 1
ATOM 1363 O O . GLU A 1 169 ? 1.255 -15.147 15.686 1.00 89.88 169 GLU A O 1
ATOM 1368 N N . ILE A 1 170 ? 1.929 -13.011 15.556 1.00 89.75 170 ILE A N 1
ATOM 1369 C CA . ILE A 1 170 ? 3.261 -13.247 16.134 1.00 89.75 170 ILE A CA 1
ATOM 1370 C C . ILE A 1 170 ? 3.148 -13.919 17.506 1.00 89.75 170 ILE A C 1
ATOM 1372 O O . ILE A 1 170 ? 3.825 -14.913 17.744 1.00 89.75 170 ILE A O 1
ATOM 1376 N N . TRP A 1 171 ? 2.275 -13.435 18.396 1.00 90.50 171 TRP A N 1
ATOM 1377 C CA . TRP A 1 171 ? 2.054 -14.070 19.701 1.00 90.50 171 TRP A CA 1
ATOM 1378 C C . TRP A 1 171 ? 1.559 -15.510 19.575 1.00 90.50 171 TRP A C 1
ATOM 1380 O O . TRP A 1 171 ? 2.037 -16.381 20.299 1.00 90.50 171 TRP A O 1
ATOM 1390 N N . SER A 1 172 ? 0.638 -15.777 18.646 1.00 92.38 172 SER A N 1
ATOM 1391 C CA . SER A 1 172 ? 0.137 -17.134 18.411 1.00 92.38 172 SER A CA 1
ATOM 1392 C C . SER A 1 172 ? 1.232 -18.070 17.892 1.00 92.38 172 SER A C 1
ATOM 1394 O O . SER A 1 172 ? 1.354 -19.196 18.369 1.00 92.38 172 SER A O 1
ATOM 1396 N N . LEU A 1 173 ? 2.091 -17.579 16.993 1.00 90.56 173 LEU A N 1
ATOM 1397 C CA . LEU A 1 173 ? 3.223 -18.328 16.456 1.00 90.56 173 LEU A CA 1
ATOM 1398 C C . LEU A 1 173 ? 4.281 -18.580 17.527 1.00 90.56 173 LEU A C 1
ATOM 1400 O O . LEU A 1 173 ? 4.768 -19.696 17.629 1.00 90.56 173 LEU A O 1
ATOM 1404 N N . VAL A 1 174 ? 4.589 -17.589 18.364 1.00 91.44 174 VAL A N 1
ATOM 1405 C CA . VAL A 1 174 ? 5.506 -17.749 19.502 1.00 91.44 174 VAL A CA 1
ATOM 1406 C C . VAL A 1 174 ? 4.961 -18.764 20.505 1.00 91.44 174 VAL A C 1
ATOM 1408 O O . VAL A 1 174 ? 5.715 -19.583 21.021 1.00 91.44 174 VAL A O 1
ATOM 1411 N N . SER A 1 175 ? 3.651 -18.751 20.762 1.00 91.75 175 SER A N 1
ATOM 1412 C CA . SER A 1 175 ? 3.017 -19.729 21.648 1.00 91.75 175 SER A CA 1
ATOM 1413 C C . SER A 1 175 ? 3.030 -21.148 21.073 1.00 91.75 175 SER A C 1
ATOM 1415 O O . SER A 1 175 ? 3.078 -22.098 21.848 1.00 91.75 175 SER A O 1
ATOM 1417 N N . TYR A 1 176 ? 2.939 -21.300 19.749 1.00 92.31 176 TYR A N 1
ATOM 1418 C CA . TYR A 1 176 ? 2.860 -22.603 19.084 1.00 92.31 176 TYR A CA 1
ATOM 1419 C C . TYR A 1 176 ? 4.238 -23.195 18.744 1.00 92.31 176 TYR A C 1
ATOM 1421 O O . TYR A 1 176 ? 4.478 -24.374 18.979 1.00 92.31 176 TYR A O 1
ATOM 1429 N N . LEU A 1 177 ? 5.143 -22.380 18.200 1.00 91.56 177 LEU A N 1
ATOM 1430 C CA . LEU A 1 177 ? 6.470 -22.784 17.718 1.00 91.56 177 LEU A CA 1
ATOM 1431 C C . LEU A 1 177 ? 7.588 -22.527 18.740 1.00 91.56 177 LEU A C 1
ATOM 1433 O O . LEU A 1 177 ? 8.708 -22.992 18.545 1.00 91.56 177 LEU A O 1
ATOM 1437 N N . GLY A 1 178 ? 7.298 -21.794 19.817 1.00 87.56 178 GLY A N 1
ATOM 1438 C CA . GLY A 1 178 ? 8.293 -21.313 20.770 1.00 87.56 178 GLY A CA 1
ATOM 1439 C C . GLY A 1 178 ? 8.858 -19.938 20.400 1.00 87.56 178 GLY A C 1
ATOM 1440 O O . GLY A 1 178 ? 8.664 -19.417 19.299 1.00 87.56 178 GLY A O 1
ATOM 1441 N N . ALA A 1 179 ? 9.552 -19.314 21.354 1.00 84.56 179 ALA A N 1
ATOM 1442 C CA . ALA A 1 179 ? 10.169 -18.011 21.137 1.00 84.56 179 ALA A CA 1
ATOM 1443 C C . ALA A 1 179 ? 11.309 -18.111 20.103 1.00 84.56 179 ALA A C 1
ATOM 1445 O O . ALA A 1 179 ? 12.131 -19.026 20.197 1.00 84.56 179 ALA A O 1
ATOM 1446 N N . PRO A 1 180 ? 11.402 -17.177 19.138 1.00 83.12 180 PRO A N 1
ATOM 1447 C CA . PRO A 1 180 ? 12.511 -17.157 18.195 1.00 83.12 180 PRO A CA 1
ATOM 1448 C C . PRO A 1 180 ? 13.831 -16.984 18.950 1.00 83.12 180 PRO A C 1
ATOM 1450 O O . PRO A 1 180 ? 13.923 -16.173 19.872 1.00 83.12 180 PRO A O 1
ATOM 1453 N N . SER A 1 181 ? 14.860 -17.733 18.562 1.00 80.88 181 SER A N 1
ATOM 1454 C CA . SER A 1 181 ? 16.210 -17.554 19.096 1.00 80.88 181 SER A CA 1
ATOM 1455 C C . SER A 1 181 ? 16.845 -16.318 18.458 1.00 80.88 181 SER A C 1
ATOM 1457 O O . SER A 1 181 ? 17.021 -16.265 17.242 1.00 80.88 181 SER A O 1
ATOM 1459 N N . TRP A 1 182 ? 17.178 -15.314 19.269 1.00 69.25 182 TRP A N 1
ATOM 1460 C CA . TRP A 1 182 ? 17.868 -14.110 18.809 1.00 69.25 182 TRP A CA 1
ATOM 1461 C C . TRP A 1 182 ? 19.372 -14.319 18.965 1.00 69.25 182 TRP A C 1
ATOM 1463 O O . TRP A 1 182 ? 19.876 -14.359 20.084 1.00 69.25 182 TRP A O 1
ATOM 1473 N N . PHE A 1 183 ? 20.091 -14.430 17.851 1.00 70.81 183 PHE A N 1
ATOM 1474 C CA . PHE A 1 183 ? 21.544 -14.294 17.849 1.00 70.81 183 PHE A CA 1
ATOM 1475 C C . PHE A 1 183 ? 21.864 -12.842 17.501 1.00 70.81 183 PHE A C 1
ATOM 1477 O O . PHE A 1 183 ? 21.633 -12.407 16.375 1.00 70.81 183 PHE A O 1
ATOM 1484 N N . ILE A 1 184 ? 22.332 -12.075 18.485 1.00 57.41 184 ILE A N 1
ATOM 1485 C CA . ILE A 1 184 ? 22.913 -10.754 18.242 1.00 57.41 184 ILE A CA 1
ATOM 1486 C C . ILE A 1 184 ? 24.397 -10.999 17.961 1.00 57.41 184 ILE A C 1
ATOM 1488 O O . ILE A 1 184 ? 25.112 -11.455 18.852 1.00 57.41 184 ILE A O 1
ATOM 1492 N N . THR A 1 185 ? 24.818 -10.772 16.718 1.00 52.25 185 THR A N 1
ATOM 1493 C CA . THR A 1 185 ? 26.227 -10.792 16.288 1.00 52.25 185 THR A CA 1
ATOM 1494 C C . THR A 1 185 ? 26.817 -9.398 16.320 1.00 52.25 185 THR A C 1
ATOM 1496 O O . THR A 1 185 ? 26.111 -8.488 15.824 1.00 52.25 185 THR A O 1
#

Sequence (185 aa):
ARAVEHFKSQGKALGIGQAKQPESIYDNPQLYPQMFPWLFPYGYGGLRNSRIQKPVSEERRKQQLLMYHDKRFQLEPLFPLVALNHEQIKKSATAGYLLADHNKFNEIASRILSISSSTLTALIERLKEGPVKPETESEKACFKVLNDLDHVNHKVQGSITSKKYMRNEIWSLVSYLGAPSWFIT

InterPro domains:
  IPR025476 Helitron helicase-like domain [PF14214] (65-185)

Radius of gyration: 23.89 Å; chains: 1; bounding box: 53×62×55 Å

Foldseek 3Di:
DVVVVCVVVVHDDDDDDDDPDDDDLPPDQQVVCVVCVVLVVPSHLRAPGPPDPDDDDSVRSLVCSCVPPVNPQVPPPCNVVCSVVSVLVVQVVVLVVVLCVDPCNVVLVVLVVPQDPVLVVVVVVVVVVHDDDDDDPSVVSVVVSVVVVLVSCCSRPPGPSVVVVVVVVVVVCCVVVNDDDDDDD